Protein AF-A0A9E0DBD2-F1 (afdb_monomer_lite)

Foldseek 3Di:
DEEEPQCVLLVKDKQDLVNAPDDADPDQKAKEWDYKAKPFQLDQPADPPDRRHGDPVCCVLQADDPPDQQHDPCSSAQAKEKEWEAEQVRHTDWQFKKWKAQQDRVCNPPPPDPRIDIWTQHPRNRMTMDGADPQQEDESVVVAFTRMKMFGPHHYIIMGRDGQYPVTRMYMYIYIYIDGPCVVVVVVVVVVVVVVVVVVVVVVVVVCVVVVHDDDPPDPPPPPPDPDPDDDPDDDADDDPRRVVCVVCVVLPEHDDCPQLQNVVCVVVVLADWPDHWDDDPQKIWTDGNQFIWIDGVPCSVDIDTDGD

Sequence (309 aa):
MRKGDWIDKFNVKIVSFADRPDLLGNEETVYVVKDIFTTRDGSWEPGKSDPGAVQQWARDTYLRAFSAPDYFDDAGADHHLFSRVEAADGKHVVEAPIVYWSDGLGKLEDPRYDGYVNVKTKERSGWGNVVLSPGANYYPDQGKSGPWSMKVKGASEIVTGLGMPVSMHVSFFVVWQAVPRSQVVGATSALAQVTAAVTAAVGSAQAAISAGVGVVVSGASAILETPDVPADPPKVYPEGVSGIRQAAWDTVGINYNPEAAFSRYAREHGLAIPLTNEFDVNGYRCQGFVGGIVYAKIGDWGNVQHATW

Secondary structure (DSSP, 8-state):
-EE-TTTTTTT-EEE-GGG-SSPP---SEEEEEEEEEEEETTB-S--SSSTTPPPHHHHHHH---TTSTT--TTTT-SSEEEEEEE-TTSPBPSS-EEEEESS-GGGGG-TT---PEEEE--TTTSEEEEEPPGGGEE-GGGT--EEEEEEESSSB-EEEEBSEETT--EEEEEEEEEEEHHHHHHHHHHHHHHHHHHHHHHHHHHHHHHTT------------------PPPPPP--SSHHHHHHHHHHHTT----TTSHHHHHHHHTT--SB-S--EEETTEEEEEETTEEEEEETT-TTS-EEE--

Structure (mmCIF, N/CA/C/O backbone):
data_AF-A0A9E0DBD2-F1
#
_entry.id   AF-A0A9E0DBD2-F1
#
loop_
_atom_site.group_PDB
_atom_site.id
_atom_site.type_symbol
_atom_site.label_atom_id
_atom_site.label_alt_id
_atom_site.label_comp_id
_atom_site.label_asym_id
_atom_site.label_entity_id
_atom_site.label_seq_id
_atom_site.pdbx_PDB_ins_code
_atom_site.Cartn_x
_atom_site.Cartn_y
_atom_site.Cartn_z
_atom_site.occupancy
_atom_site.B_iso_or_equiv
_atom_site.auth_seq_id
_atom_site.auth_comp_id
_atom_site.auth_asym_id
_atom_site.auth_atom_id
_atom_site.pdbx_PDB_model_num
ATOM 1 N N . MET A 1 1 ? -12.203 3.954 -1.833 1.00 89.69 1 MET A N 1
ATOM 2 C CA . MET A 1 1 ? -10.834 3.462 -1.590 1.00 89.69 1 MET A CA 1
ATOM 3 C C . MET A 1 1 ? -10.316 2.782 -2.848 1.00 89.69 1 MET A C 1
ATOM 5 O O . MET A 1 1 ? -11.076 1.990 -3.401 1.00 89.69 1 MET A O 1
ATOM 9 N N . ARG A 1 2 ? -9.088 3.063 -3.311 1.00 95.75 2 ARG A N 1
ATOM 10 C CA . ARG A 1 2 ? -8.481 2.316 -4.431 1.00 95.75 2 ARG A CA 1
ATOM 11 C C . ARG A 1 2 ? -7.603 1.189 -3.893 1.00 95.75 2 ARG A C 1
ATOM 13 O O . ARG A 1 2 ? -6.892 1.352 -2.905 1.00 95.75 2 ARG A O 1
ATOM 20 N N . LYS A 1 3 ? -7.662 0.030 -4.542 1.00 96.06 3 LYS A N 1
ATOM 21 C CA . LYS A 1 3 ? -6.806 -1.117 -4.235 1.00 96.06 3 LYS A CA 1
ATOM 22 C C . LYS A 1 3 ? -5.993 -1.480 -5.461 1.00 96.06 3 LYS A C 1
ATOM 24 O O . LYS A 1 3 ? -6.520 -1.473 -6.569 1.00 96.06 3 LYS A O 1
ATOM 29 N N . GLY A 1 4 ? -4.726 -1.800 -5.245 1.00 94.81 4 GLY A N 1
ATOM 30 C CA . GLY A 1 4 ? -3.906 -2.451 -6.248 1.00 94.81 4 GLY A CA 1
ATOM 31 C C . GLY A 1 4 ? -4.408 -3.865 -6.539 1.00 94.81 4 GLY A C 1
ATOM 32 O O . GLY A 1 4 ? -5.001 -4.524 -5.683 1.00 94.81 4 GLY A O 1
ATOM 33 N N . ASP A 1 5 ? -4.117 -4.349 -7.739 1.00 93.94 5 ASP A N 1
ATOM 34 C CA . ASP A 1 5 ? -4.595 -5.624 -8.290 1.00 93.94 5 ASP A CA 1
ATOM 35 C C . ASP A 1 5 ? -4.136 -6.853 -7.483 1.00 93.94 5 ASP A C 1
ATOM 37 O O . ASP A 1 5 ? -4.711 -7.938 -7.590 1.00 93.94 5 ASP A O 1
ATOM 41 N N . TRP A 1 6 ? -3.083 -6.693 -6.677 1.00 93.88 6 TRP A N 1
ATOM 42 C CA . TRP A 1 6 ? -2.474 -7.763 -5.887 1.00 93.88 6 TRP A CA 1
ATOM 43 C C . TRP A 1 6 ? -2.941 -7.805 -4.432 1.00 93.88 6 TRP A C 1
ATOM 45 O O . TRP A 1 6 ? -2.679 -8.791 -3.753 1.00 93.88 6 TRP A O 1
ATOM 55 N N . ILE A 1 7 ? -3.662 -6.789 -3.951 1.00 96.19 7 ILE A N 1
ATOM 56 C CA . ILE A 1 7 ? -4.034 -6.675 -2.531 1.00 96.19 7 ILE A CA 1
ATOM 57 C C . ILE A 1 7 ? -4.914 -7.843 -2.086 1.00 96.19 7 ILE A C 1
ATOM 59 O O . ILE A 1 7 ? -4.601 -8.513 -1.101 1.00 96.19 7 ILE A O 1
ATOM 63 N N . ASP A 1 8 ? -5.962 -8.143 -2.852 1.00 95.12 8 ASP A N 1
ATOM 64 C CA . ASP A 1 8 ? -6.866 -9.246 -2.521 1.00 95.12 8 ASP A CA 1
ATOM 65 C C . ASP A 1 8 ? -6.174 -10.609 -2.727 1.00 95.12 8 ASP A C 1
ATOM 67 O O . ASP A 1 8 ? -6.336 -11.516 -1.914 1.00 95.12 8 ASP A O 1
ATOM 71 N N . LYS A 1 9 ? -5.316 -10.733 -3.752 1.00 94.31 9 LYS A N 1
ATOM 72 C CA . LYS A 1 9 ? -4.522 -11.950 -4.018 1.00 94.31 9 LYS A CA 1
ATOM 73 C C . LYS A 1 9 ? -3.499 -12.241 -2.921 1.00 94.31 9 LYS A C 1
ATOM 75 O O . LYS A 1 9 ? -3.148 -13.391 -2.701 1.00 94.31 9 LYS A O 1
ATOM 80 N N . PHE A 1 10 ? -3.031 -11.211 -2.227 1.00 96.25 10 PHE A N 1
ATOM 81 C CA . PHE A 1 10 ? -2.125 -11.316 -1.089 1.00 96.25 10 PHE A CA 1
ATOM 82 C C . PHE A 1 10 ? -2.852 -11.470 0.253 1.00 96.25 10 PHE A C 1
ATOM 84 O O . PHE A 1 10 ? -2.218 -11.455 1.304 1.00 96.25 10 PHE A O 1
ATOM 91 N N . ASN A 1 11 ? -4.172 -11.683 0.240 1.00 96.81 11 ASN A N 1
ATOM 92 C CA . ASN A 1 11 ? -4.990 -11.871 1.440 1.00 96.81 11 ASN A CA 1
ATOM 93 C C . ASN A 1 11 ? -4.849 -10.718 2.454 1.00 96.81 11 ASN A C 1
ATOM 95 O O . ASN A 1 11 ? -4.948 -10.942 3.668 1.00 96.81 11 ASN A O 1
ATOM 99 N N . VAL A 1 12 ? -4.618 -9.496 1.961 1.00 97.56 12 VAL A N 1
ATOM 100 C CA . VAL A 1 12 ? -4.591 -8.272 2.769 1.00 97.56 12 VAL A CA 1
ATOM 101 C C . VAL A 1 12 ? -6.021 -7.858 3.087 1.00 97.56 12 VAL A C 1
ATOM 103 O O . VAL A 1 12 ? -6.904 -7.892 2.230 1.00 97.56 12 VAL A O 1
ATOM 106 N N . LYS A 1 13 ? -6.260 -7.460 4.335 1.00 96.44 13 LYS A N 1
ATOM 107 C CA . LYS A 1 13 ? -7.590 -7.097 4.827 1.00 96.44 13 LYS A CA 1
ATOM 108 C C . LYS A 1 13 ? -7.562 -5.753 5.522 1.00 96.44 13 LYS A C 1
ATOM 110 O O . LYS A 1 13 ? -6.569 -5.374 6.139 1.00 96.44 13 LYS A O 1
ATOM 115 N N . ILE A 1 14 ? -8.698 -5.075 5.459 1.00 96.06 14 ILE A N 1
ATOM 116 C CA . ILE A 1 14 ? -8.966 -3.885 6.255 1.00 96.06 14 ILE A CA 1
ATOM 117 C C . ILE A 1 14 ? -9.923 -4.294 7.361 1.00 96.06 14 ILE A C 1
ATOM 119 O O . ILE A 1 14 ? -10.958 -4.901 7.093 1.00 96.06 14 ILE A O 1
ATOM 123 N N . VAL A 1 15 ? -9.557 -3.978 8.595 1.00 92.81 15 VAL A N 1
ATOM 124 C CA . VAL A 1 15 ? -10.431 -4.114 9.755 1.00 92.81 15 VAL A CA 1
ATOM 125 C C . VAL A 1 15 ? -11.121 -2.772 9.936 1.00 92.81 15 VAL A C 1
ATOM 127 O O . VAL A 1 15 ? -10.471 -1.765 10.247 1.00 92.81 15 VAL A O 1
ATOM 130 N N . SER A 1 16 ? -12.429 -2.771 9.691 1.00 89.62 16 SER A N 1
ATOM 131 C CA . SER A 1 16 ? -13.275 -1.595 9.863 1.00 89.62 16 SER A CA 1
ATOM 132 C C . SER A 1 16 ? -13.353 -1.209 11.337 1.00 89.62 16 SER A C 1
ATOM 134 O O . SER A 1 16 ? -13.095 -2.030 12.212 1.00 89.62 16 SER A O 1
ATOM 136 N N . PHE A 1 17 ? -13.788 0.014 11.634 1.00 84.94 17 PHE A N 1
ATOM 137 C CA . PHE A 1 17 ? -14.036 0.458 13.009 1.00 84.94 17 PHE A CA 1
ATOM 138 C C . PHE A 1 17 ? -14.953 -0.474 13.815 1.00 84.94 17 PHE A C 1
ATOM 140 O O . PHE A 1 17 ? -14.754 -0.606 15.018 1.00 84.94 17 PHE A O 1
ATOM 147 N N . ALA A 1 18 ? -15.945 -1.096 13.169 1.00 81.12 18 ALA A N 1
ATOM 148 C CA . ALA A 1 18 ? -16.914 -1.969 13.830 1.00 81.12 18 ALA A CA 1
ATOM 149 C C . ALA A 1 18 ? -16.336 -3.348 14.183 1.00 81.12 18 ALA A C 1
ATOM 151 O O . ALA A 1 18 ? -16.806 -3.981 15.123 1.00 81.12 18 ALA A O 1
ATOM 152 N N . ASP A 1 19 ? -15.307 -3.785 13.455 1.00 82.31 19 ASP A N 1
ATOM 153 C CA . ASP A 1 19 ? -14.698 -5.112 13.598 1.00 82.31 19 ASP A CA 1
ATOM 154 C C . ASP A 1 19 ? -13.421 -5.081 14.449 1.00 82.31 19 ASP A C 1
ATOM 156 O O . ASP A 1 19 ? -12.692 -6.073 14.544 1.00 82.31 19 ASP A O 1
ATOM 160 N N . ARG A 1 20 ? -13.103 -3.922 15.037 1.00 81.75 20 ARG A N 1
ATOM 161 C CA . ARG A 1 20 ? -11.925 -3.770 15.886 1.00 81.75 20 ARG A CA 1
ATOM 162 C C . ARG A 1 20 ? -12.141 -4.441 17.241 1.00 81.75 20 ARG A C 1
ATOM 164 O O . ARG A 1 20 ? -13.214 -4.295 17.819 1.00 81.75 20 ARG A O 1
ATOM 171 N N . PRO A 1 21 ? -11.109 -5.119 17.770 1.00 78.75 21 PRO A N 1
ATOM 172 C CA . PRO A 1 21 ? -11.184 -5.711 19.101 1.00 78.75 21 PRO A CA 1
ATOM 173 C C . PRO A 1 21 ? -11.098 -4.631 20.200 1.00 78.75 21 PRO A C 1
ATOM 175 O O . PRO A 1 21 ? -11.759 -4.705 21.228 1.00 78.75 21 PRO A O 1
ATOM 178 N N . ASP A 1 22 ? -10.351 -3.549 19.969 1.00 79.81 22 ASP A N 1
ATOM 179 C CA . ASP A 1 22 ? -10.191 -2.481 20.952 1.00 79.81 22 ASP A CA 1
ATOM 180 C C . ASP A 1 22 ? -11.301 -1.419 20.905 1.00 79.81 22 ASP A C 1
ATOM 182 O O . ASP A 1 22 ? -11.855 -1.094 19.851 1.00 79.81 22 ASP A O 1
ATOM 186 N N . LEU A 1 23 ? -11.572 -0.810 22.063 1.00 70.69 23 LEU A N 1
ATOM 187 C CA . LEU A 1 23 ? -12.491 0.319 22.171 1.00 70.69 23 LEU A CA 1
ATOM 188 C C . LEU A 1 23 ? -11.908 1.549 21.471 1.00 70.69 23 LEU A C 1
ATOM 190 O O . LEU A 1 23 ? -10.845 2.056 21.832 1.00 70.69 23 LEU A O 1
ATOM 194 N N . LEU A 1 24 ? -12.649 2.072 20.499 1.00 73.94 24 LEU A N 1
ATOM 195 C CA . LEU A 1 24 ? -12.322 3.342 19.866 1.00 73.94 24 LEU A CA 1
ATOM 196 C C . LEU A 1 24 ? -12.556 4.490 20.848 1.00 73.94 24 LEU A C 1
ATOM 198 O O . LEU A 1 24 ? -13.600 4.551 21.499 1.00 73.94 24 LEU A O 1
ATOM 202 N N . GLY A 1 25 ? -11.614 5.431 20.913 1.00 69.50 25 GLY A N 1
ATOM 203 C CA . GLY A 1 25 ? -11.798 6.667 21.665 1.00 69.50 25 GLY A CA 1
ATOM 204 C C . GLY A 1 25 ? -12.898 7.551 21.067 1.00 69.50 25 GLY A C 1
ATOM 205 O O . GLY A 1 25 ? -13.522 7.217 20.056 1.00 69.50 25 GLY A O 1
ATOM 206 N N . ASN A 1 26 ? -13.124 8.710 21.686 1.00 76.81 26 ASN A N 1
ATOM 207 C CA . ASN A 1 26 ? -14.111 9.708 21.252 1.00 76.81 26 ASN A CA 1
ATOM 208 C C . ASN A 1 26 ? -13.512 10.779 20.322 1.00 76.81 26 ASN A C 1
ATOM 210 O O . ASN A 1 26 ? -13.983 11.912 20.298 1.00 76.81 26 ASN A O 1
ATOM 214 N N . GLU A 1 27 ? -12.450 10.459 19.582 1.00 83.25 27 GLU A N 1
ATOM 215 C CA . GLU A 1 27 ? -11.785 11.418 18.702 1.00 83.25 27 GLU A CA 1
ATOM 216 C C . GLU A 1 27 ? -12.719 11.898 17.580 1.00 83.25 27 GLU A C 1
ATOM 218 O O . GLU A 1 27 ? -13.385 11.091 16.924 1.00 83.25 27 GLU A O 1
ATOM 223 N N . GLU A 1 28 ? -12.745 13.213 17.343 1.00 86.31 28 GLU A N 1
ATOM 224 C CA . GLU A 1 28 ? -13.548 13.839 16.281 1.00 86.31 28 GLU A CA 1
ATOM 225 C C . GLU A 1 28 ? -12.998 13.565 14.883 1.00 86.31 28 GLU A C 1
ATOM 227 O O . GLU A 1 28 ? -13.758 13.517 13.919 1.00 86.31 28 GLU A O 1
ATOM 232 N N . THR A 1 29 ? -11.683 13.390 14.766 1.00 89.81 29 THR A N 1
ATOM 233 C CA . THR A 1 29 ? -11.022 12.988 13.523 1.00 89.81 29 THR A CA 1
ATOM 234 C C . THR A 1 29 ? -10.702 11.507 13.592 1.00 89.81 29 THR A C 1
ATOM 236 O O . THR A 1 29 ? -10.099 11.042 14.559 1.00 89.81 29 THR A O 1
ATOM 239 N N . VAL A 1 30 ? -11.079 10.780 12.546 1.00 93.44 30 VAL A N 1
ATOM 240 C CA . VAL A 1 30 ? -10.741 9.370 12.362 1.00 93.44 30 VAL A CA 1
ATOM 241 C C . VAL A 1 30 ? -10.010 9.180 11.038 1.00 93.44 30 VAL A C 1
ATOM 243 O O . VAL A 1 30 ? -10.102 10.018 10.141 1.00 93.44 30 VAL A O 1
ATOM 246 N N . TYR A 1 31 ? -9.271 8.083 10.910 1.00 95.69 31 TYR A N 1
ATOM 247 C CA . TYR A 1 31 ? -8.465 7.809 9.722 1.00 95.69 31 TYR A CA 1
ATOM 248 C C . TYR A 1 31 ? -8.994 6.586 8.979 1.00 95.69 31 TYR A C 1
ATOM 250 O O . TYR A 1 31 ? -8.926 5.469 9.490 1.00 95.69 31 TYR A O 1
ATOM 258 N N . VAL A 1 32 ? -9.501 6.797 7.769 1.00 95.50 32 VAL A N 1
ATOM 259 C CA . VAL A 1 32 ? -9.990 5.730 6.882 1.00 95.50 32 VAL A CA 1
ATOM 260 C C . VAL A 1 32 ? -8.931 5.386 5.848 1.00 95.50 32 VAL A C 1
ATOM 262 O O . VAL A 1 32 ? -8.184 6.262 5.413 1.00 95.50 32 VAL A O 1
ATOM 265 N N . VAL A 1 33 ? -8.848 4.127 5.438 1.00 97.69 33 VAL A N 1
ATOM 266 C CA . VAL A 1 33 ? -7.946 3.717 4.365 1.00 97.69 33 VAL A CA 1
ATOM 267 C C . VAL A 1 33 ? -8.439 4.317 3.050 1.00 97.69 33 VAL A C 1
ATOM 269 O O . VAL A 1 33 ? -9.561 4.088 2.596 1.00 97.69 33 VAL A O 1
ATOM 272 N N . LYS A 1 34 ? -7.568 5.099 2.416 1.00 97.56 34 LYS A N 1
ATOM 273 C CA . LYS A 1 34 ? -7.809 5.719 1.116 1.00 97.56 34 LYS A CA 1
ATOM 274 C C . LYS A 1 34 ? -7.341 4.821 -0.008 1.00 97.56 34 LYS A C 1
ATOM 276 O O . LYS A 1 34 ? -8.145 4.514 -0.885 1.00 97.56 34 LYS A O 1
ATOM 281 N N . ASP A 1 35 ? -6.082 4.396 0.044 1.00 98.56 35 ASP A N 1
ATOM 282 C CA . ASP A 1 35 ? -5.437 3.627 -1.014 1.00 98.56 35 ASP A CA 1
ATOM 283 C C . ASP A 1 35 ? -4.498 2.560 -0.429 1.00 98.56 35 ASP A C 1
ATOM 285 O O . ASP A 1 35 ? -3.798 2.813 0.553 1.00 98.56 35 ASP A O 1
ATOM 289 N N . ILE A 1 36 ? -4.476 1.371 -1.043 1.00 98.50 36 ILE A N 1
ATOM 290 C CA . ILE A 1 36 ? -3.494 0.312 -0.759 1.00 98.50 36 ILE A CA 1
ATOM 291 C C . ILE A 1 36 ? -2.927 -0.206 -2.078 1.00 98.50 36 ILE A C 1
ATOM 293 O O . ILE A 1 36 ? -3.691 -0.554 -2.978 1.00 98.50 36 ILE A O 1
ATOM 297 N N . PHE A 1 37 ? -1.607 -0.299 -2.194 1.00 98.00 37 PHE A N 1
ATOM 298 C CA . PHE A 1 37 ? -0.931 -0.838 -3.376 1.00 98.00 37 PHE A CA 1
ATOM 299 C C . PHE A 1 37 ? 0.424 -1.451 -3.010 1.00 98.00 37 PHE A C 1
ATOM 301 O O . PHE A 1 37 ? 0.796 -1.508 -1.837 1.00 98.00 37 PHE A O 1
ATOM 308 N N . THR A 1 38 ? 1.147 -1.944 -4.011 1.00 97.50 38 THR A N 1
ATOM 309 C CA . THR A 1 38 ? 2.442 -2.606 -3.838 1.00 97.50 38 THR A CA 1
ATOM 310 C C . THR A 1 38 ? 3.469 -2.103 -4.843 1.00 97.50 38 THR A C 1
ATOM 312 O O . THR A 1 38 ? 3.102 -1.552 -5.878 1.00 97.50 38 THR A O 1
ATOM 315 N N . THR A 1 39 ? 4.747 -2.328 -4.554 1.00 95.88 39 THR A N 1
ATOM 316 C CA . THR A 1 39 ? 5.818 -2.358 -5.559 1.00 95.88 39 THR A CA 1
ATOM 317 C C . THR A 1 39 ? 6.513 -3.712 -5.499 1.00 95.88 39 THR A C 1
ATOM 319 O O . THR A 1 39 ? 6.522 -4.369 -4.453 1.00 95.88 39 THR A O 1
ATOM 322 N N . ARG A 1 40 ? 7.092 -4.131 -6.626 1.00 94.12 40 ARG A N 1
ATOM 323 C CA . ARG A 1 40 ? 7.846 -5.380 -6.746 1.00 94.12 40 ARG A CA 1
ATOM 324 C C . ARG A 1 40 ? 9.307 -5.066 -7.023 1.00 94.12 40 ARG A C 1
ATOM 326 O O . ARG A 1 40 ? 9.588 -4.271 -7.911 1.00 94.12 40 ARG A O 1
ATOM 333 N N . ASP A 1 41 ? 10.209 -5.667 -6.254 1.00 90.44 41 ASP A N 1
ATOM 334 C CA . ASP A 1 41 ? 11.660 -5.503 -6.355 1.00 90.44 41 ASP A CA 1
ATOM 335 C C . ASP A 1 41 ? 12.071 -4.011 -6.313 1.00 90.44 41 ASP A C 1
ATOM 337 O O . ASP A 1 41 ? 12.992 -3.574 -6.997 1.00 90.44 41 ASP A O 1
ATOM 341 N N . GLY A 1 42 ? 11.316 -3.196 -5.558 1.00 88.00 42 GLY A N 1
ATOM 342 C CA . GLY A 1 42 ? 11.526 -1.746 -5.451 1.00 88.00 42 GLY A CA 1
ATOM 343 C C . GLY A 1 42 ? 11.127 -0.952 -6.702 1.00 88.00 42 GLY A C 1
ATOM 344 O O . GLY A 1 42 ? 11.295 0.266 -6.749 1.00 88.00 42 GLY A O 1
ATOM 345 N N . SER A 1 43 ? 10.579 -1.616 -7.719 1.00 92.00 43 SER A N 1
ATOM 346 C CA . SER A 1 43 ? 10.223 -1.002 -8.990 1.00 92.00 43 SER A CA 1
ATOM 347 C C . SER A 1 43 ? 8.902 -0.243 -8.915 1.00 92.00 43 SER A C 1
ATOM 349 O O . SER A 1 43 ? 7.863 -0.777 -8.513 1.00 92.00 43 SER A O 1
ATOM 351 N N . TRP A 1 44 ? 8.946 1.003 -9.384 1.00 90.88 44 TRP A N 1
ATOM 352 C CA . TRP A 1 44 ? 7.766 1.821 -9.654 1.00 90.88 44 TRP A CA 1
ATOM 353 C C . TRP A 1 44 ? 7.332 1.791 -11.122 1.00 90.88 44 TRP A C 1
ATOM 355 O O . TRP A 1 44 ? 6.444 2.552 -11.517 1.00 90.88 44 TRP A O 1
ATOM 365 N N . GLU A 1 45 ? 7.941 0.926 -11.931 1.00 90.56 45 GLU A N 1
ATOM 366 C CA . GLU A 1 45 ? 7.493 0.707 -13.298 1.00 90.56 45 GLU A CA 1
ATOM 367 C C . GLU A 1 45 ? 6.245 -0.182 -13.291 1.00 90.56 45 GLU A C 1
ATOM 369 O O . GLU A 1 45 ? 6.280 -1.290 -12.745 1.00 90.56 45 GLU A O 1
ATOM 374 N N . PRO A 1 46 ? 5.114 0.282 -13.850 1.00 88.56 46 PRO A N 1
ATOM 375 C CA . PRO A 1 46 ? 3.889 -0.495 -13.822 1.00 88.56 46 PRO A CA 1
ATOM 376 C C . PRO A 1 46 ? 4.007 -1.723 -14.723 1.00 88.56 46 PRO A C 1
ATOM 378 O O . PRO A 1 46 ? 4.229 -1.607 -15.926 1.00 88.56 46 PRO A O 1
ATOM 381 N N . GLY A 1 47 ? 3.798 -2.906 -14.154 1.00 71.81 47 GLY A N 1
ATOM 382 C CA . GLY A 1 47 ? 3.795 -4.178 -14.875 1.00 71.81 47 GLY A CA 1
ATOM 383 C C . GLY A 1 47 ? 2.541 -4.966 -14.521 1.00 71.81 47 GLY A C 1
ATOM 384 O O . GLY A 1 47 ? 2.349 -5.339 -13.372 1.00 71.81 47 GLY A O 1
ATOM 385 N N . LYS A 1 48 ? 1.637 -5.214 -15.476 1.00 57.59 48 LYS A N 1
ATOM 386 C CA . LYS A 1 48 ? 0.334 -5.838 -15.153 1.00 57.59 48 LYS A CA 1
ATOM 387 C C . LYS A 1 48 ? 0.425 -7.333 -14.811 1.00 57.59 48 LYS A C 1
ATOM 389 O O . LYS A 1 48 ? -0.490 -7.859 -14.182 1.00 57.59 48 LYS A O 1
ATOM 394 N N . SER A 1 49 ? 1.485 -8.026 -15.232 1.00 74.12 49 SER A N 1
ATOM 395 C CA . SER A 1 49 ? 1.636 -9.479 -15.055 1.00 74.12 49 SER A CA 1
ATOM 396 C C . SER A 1 49 ? 2.379 -9.885 -13.789 1.00 74.12 49 SER A C 1
ATOM 398 O O . SER A 1 49 ? 2.199 -11.011 -13.327 1.00 74.12 49 SER A O 1
ATOM 400 N N . ASP A 1 50 ? 3.185 -8.991 -13.223 1.00 83.81 50 ASP A N 1
ATOM 401 C CA . ASP A 1 50 ? 4.169 -9.384 -12.222 1.00 83.81 50 ASP A CA 1
ATOM 402 C C . ASP A 1 50 ? 3.563 -9.291 -10.818 1.00 83.81 50 ASP A C 1
ATOM 404 O O . ASP A 1 50 ? 3.070 -8.226 -10.427 1.00 83.81 50 ASP A O 1
ATOM 408 N N . PRO A 1 51 ? 3.579 -10.384 -10.031 1.00 90.38 51 PRO A N 1
ATOM 409 C CA . PRO A 1 51 ? 3.066 -10.373 -8.670 1.00 90.38 51 PRO A CA 1
ATOM 410 C C . PRO A 1 51 ? 3.683 -9.264 -7.817 1.00 90.38 51 PRO A C 1
ATOM 412 O O . PRO A 1 51 ? 4.890 -9.255 -7.559 1.00 90.38 51 PRO A O 1
ATOM 415 N N . GLY A 1 52 ? 2.826 -8.351 -7.355 1.00 90.88 52 GLY A N 1
ATOM 416 C CA . GLY A 1 52 ? 3.196 -7.214 -6.514 1.00 90.88 52 GLY A CA 1
ATOM 417 C C . GLY A 1 52 ? 3.607 -5.951 -7.272 1.00 90.88 52 GLY A C 1
ATOM 418 O O . GLY A 1 52 ? 3.909 -4.949 -6.628 1.00 90.88 52 GLY A O 1
ATOM 419 N N . ALA A 1 53 ? 3.591 -5.947 -8.605 1.00 94.69 53 ALA A N 1
ATOM 420 C CA . ALA A 1 53 ? 3.910 -4.749 -9.370 1.00 94.69 53 ALA A CA 1
ATOM 421 C C . ALA A 1 53 ? 2.915 -3.605 -9.116 1.00 94.69 53 ALA A C 1
ATOM 423 O O . ALA A 1 53 ? 1.727 -3.815 -8.831 1.00 94.69 53 ALA A O 1
ATOM 424 N N . VAL A 1 54 ? 3.432 -2.381 -9.218 1.00 95.44 54 VAL A N 1
ATOM 425 C CA . VAL A 1 54 ? 2.671 -1.158 -8.967 1.00 95.44 54 VAL A CA 1
ATOM 426 C C . VAL A 1 54 ? 1.689 -0.874 -10.097 1.00 95.44 54 VAL A C 1
ATOM 428 O O . VAL A 1 54 ? 1.944 -1.153 -11.267 1.00 95.44 54 VAL A O 1
ATOM 431 N N . GLN A 1 55 ? 0.546 -0.285 -9.763 1.00 93.75 55 GLN A N 1
ATOM 432 C CA . GLN A 1 55 ? -0.419 0.182 -10.751 1.00 93.75 55 GLN A CA 1
ATOM 433 C C . GLN A 1 55 ? -0.076 1.598 -11.212 1.00 93.75 55 GLN A C 1
ATOM 435 O O . GLN A 1 55 ? 0.379 2.430 -10.426 1.00 93.75 55 GLN A O 1
ATOM 440 N N . GLN A 1 56 ? -0.403 1.907 -12.468 1.00 94.62 56 GLN A N 1
ATOM 441 C CA . GLN A 1 56 ? -0.176 3.231 -13.056 1.00 94.62 56 GLN A CA 1
ATOM 442 C C . GLN A 1 56 ? -0.758 4.360 -12.190 1.00 94.62 56 GLN A C 1
ATOM 444 O O . GLN A 1 56 ? -0.078 5.343 -11.915 1.00 94.62 56 GLN A O 1
ATOM 449 N N . TRP A 1 57 ? -1.982 4.187 -11.674 1.00 95.44 57 TRP A N 1
ATOM 450 C CA . TRP A 1 57 ? -2.618 5.196 -10.823 1.00 95.44 57 TRP A CA 1
ATOM 451 C C . TRP A 1 57 ? -1.823 5.470 -9.542 1.00 95.44 57 TRP A C 1
ATOM 453 O O . TRP A 1 57 ? -1.779 6.613 -9.090 1.00 95.44 57 TRP A O 1
ATOM 463 N N . ALA A 1 58 ? -1.205 4.447 -8.948 1.00 96.06 58 ALA A N 1
ATOM 464 C CA . ALA A 1 58 ? -0.441 4.586 -7.715 1.00 96.06 58 ALA A CA 1
ATOM 465 C C . ALA A 1 58 ? 0.881 5.298 -7.995 1.00 96.06 58 ALA A C 1
ATOM 467 O O . ALA A 1 58 ? 1.220 6.245 -7.289 1.00 96.06 58 ALA A O 1
ATOM 468 N N . ARG A 1 59 ? 1.565 4.919 -9.080 1.00 94.69 59 ARG A N 1
ATOM 469 C CA . ARG A 1 59 ? 2.757 5.617 -9.568 1.00 94.69 59 ARG A CA 1
ATOM 470 C C . ARG A 1 59 ? 2.477 7.098 -9.801 1.00 94.69 59 ARG A C 1
ATOM 472 O O . ARG A 1 59 ? 3.1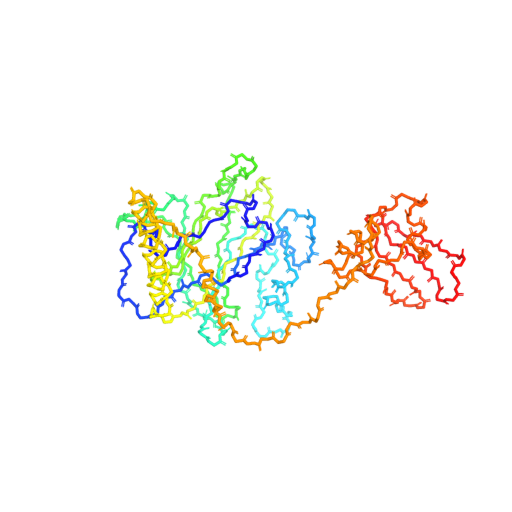63 7.937 -9.232 1.00 94.69 59 ARG A O 1
ATOM 479 N N . ASP A 1 60 ? 1.450 7.423 -10.577 1.00 94.94 60 ASP A N 1
ATOM 480 C CA . ASP A 1 60 ? 1.158 8.811 -10.947 1.00 94.94 60 ASP A CA 1
ATOM 481 C C . ASP A 1 60 ? 0.688 9.649 -9.751 1.00 94.94 60 ASP A C 1
ATOM 483 O O . ASP A 1 60 ? 0.946 10.851 -9.687 1.00 94.94 60 ASP A O 1
ATOM 487 N N . THR A 1 61 ? 0.023 9.017 -8.778 1.00 94.75 61 THR A N 1
ATOM 488 C CA . THR A 1 61 ? -0.420 9.704 -7.558 1.00 94.75 61 THR A CA 1
ATOM 489 C C . THR A 1 61 ? 0.746 9.950 -6.594 1.00 94.75 61 THR A C 1
ATOM 491 O O . THR A 1 61 ? 0.831 11.027 -6.001 1.00 94.75 61 THR A O 1
ATOM 494 N N . TYR A 1 62 ? 1.623 8.959 -6.401 1.00 94.62 62 TYR A N 1
ATOM 495 C CA . TYR A 1 62 ? 2.518 8.906 -5.241 1.00 94.62 62 TYR A CA 1
ATOM 496 C C . TYR A 1 62 ? 4.005 9.007 -5.556 1.00 94.62 62 TYR A C 1
ATOM 498 O O . TYR A 1 62 ? 4.768 9.417 -4.677 1.00 94.62 62 TYR A O 1
ATOM 506 N N . LEU A 1 63 ? 4.431 8.688 -6.779 1.00 92.88 63 LEU A N 1
ATOM 507 C CA . LEU A 1 63 ? 5.823 8.847 -7.171 1.00 92.88 63 LEU A CA 1
ATOM 508 C C . LEU A 1 63 ? 6.057 10.259 -7.699 1.00 92.88 63 LEU A C 1
ATOM 510 O O . LEU A 1 63 ? 5.650 10.631 -8.800 1.00 92.88 63 LEU A O 1
ATOM 514 N N . ARG A 1 64 ? 6.752 11.060 -6.898 1.00 88.56 64 ARG A N 1
ATOM 515 C CA . ARG A 1 64 ? 7.220 12.383 -7.307 1.00 88.56 64 ARG A CA 1
ATOM 516 C C . ARG A 1 64 ? 8.536 12.276 -8.071 1.00 88.56 64 ARG A C 1
ATOM 518 O O . ARG A 1 64 ? 9.351 11.394 -7.809 1.00 88.56 64 ARG A O 1
ATOM 525 N N . ALA A 1 65 ? 8.765 13.218 -8.984 1.00 85.31 65 ALA A N 1
ATOM 526 C CA . ALA A 1 65 ? 10.061 13.369 -9.635 1.00 85.31 65 ALA A CA 1
ATOM 527 C C . ALA A 1 65 ? 11.159 13.651 -8.595 1.00 85.31 65 ALA A C 1
ATOM 529 O O . ALA A 1 65 ? 10.912 14.334 -7.604 1.00 85.31 65 ALA A O 1
ATOM 530 N N . PHE A 1 66 ? 12.384 13.191 -8.853 1.00 78.12 66 PHE A N 1
ATOM 531 C CA . PHE A 1 66 ? 13.524 13.346 -7.936 1.00 78.12 66 PHE A CA 1
ATOM 532 C C . PHE A 1 66 ? 13.823 14.810 -7.552 1.00 78.12 66 PHE A C 1
ATOM 534 O O . PHE A 1 66 ? 14.314 15.090 -6.463 1.00 78.12 66 PHE A O 1
ATOM 541 N N . SER A 1 67 ? 13.497 15.761 -8.431 1.00 83.31 67 SER A N 1
ATOM 542 C CA . SER A 1 67 ? 13.665 17.198 -8.187 1.00 83.31 67 SER A CA 1
ATOM 543 C C . SER A 1 67 ? 12.569 17.822 -7.317 1.00 83.31 67 SER A C 1
ATOM 545 O O . SER A 1 67 ? 12.662 19.005 -6.991 1.00 83.31 67 SER A O 1
ATOM 547 N N . ALA A 1 68 ? 11.507 17.085 -6.979 1.00 84.38 68 ALA A N 1
ATOM 548 C CA . ALA A 1 68 ? 10.419 17.605 -6.164 1.00 84.38 68 ALA A CA 1
ATOM 549 C C . ALA A 1 68 ? 10.871 17.794 -4.701 1.00 84.38 68 ALA A C 1
ATOM 551 O O . ALA A 1 68 ? 11.621 16.969 -4.167 1.00 84.38 68 ALA A O 1
ATOM 552 N N . PRO A 1 69 ? 10.419 18.858 -4.014 1.00 84.75 69 PRO A N 1
ATOM 553 C CA . PRO A 1 69 ? 10.763 19.070 -2.608 1.00 84.75 69 PRO A CA 1
ATOM 554 C C . PRO A 1 69 ? 10.252 17.923 -1.722 1.00 84.75 69 PRO A C 1
ATOM 556 O O . PRO A 1 69 ? 10.961 17.497 -0.811 1.00 84.75 69 PRO A O 1
ATOM 559 N N . ASP A 1 70 ? 9.085 17.373 -2.065 1.00 86.19 70 ASP A N 1
ATOM 560 C CA . ASP A 1 70 ? 8.409 16.257 -1.403 1.00 86.19 70 ASP A CA 1
ATOM 561 C C . ASP A 1 70 ? 8.740 14.885 -2.022 1.00 86.19 70 ASP A C 1
ATOM 563 O O . ASP A 1 70 ? 7.955 13.943 -1.888 1.00 86.19 70 ASP A O 1
ATOM 567 N N . TYR A 1 71 ? 9.879 14.746 -2.722 1.00 86.31 71 TYR A N 1
ATOM 568 C CA . TYR A 1 71 ? 10.257 13.451 -3.294 1.00 86.31 71 TYR A CA 1
ATOM 569 C C . TYR A 1 71 ? 10.425 12.375 -2.219 1.00 86.31 71 TYR A C 1
ATOM 571 O O . TYR A 1 71 ? 10.881 12.625 -1.099 1.00 86.31 71 TYR A O 1
ATOM 579 N N . PHE A 1 72 ? 10.051 11.159 -2.597 1.00 88.69 72 PHE A N 1
ATOM 580 C CA . PHE A 1 72 ? 10.107 9.994 -1.742 1.00 88.69 72 PHE A CA 1
ATOM 581 C C . PHE A 1 72 ? 11.442 9.259 -1.914 1.00 88.69 72 PHE A C 1
ATOM 583 O O . PHE A 1 72 ? 11.680 8.600 -2.922 1.00 88.69 72 PHE A O 1
ATOM 590 N N . ASP A 1 73 ? 12.311 9.403 -0.916 1.00 83.75 73 ASP A N 1
ATOM 591 C CA . ASP A 1 73 ? 13.693 8.920 -0.906 1.00 83.75 73 ASP A CA 1
ATOM 592 C C . ASP A 1 73 ? 13.839 7.401 -0.818 1.00 83.75 73 ASP A C 1
ATOM 594 O O . ASP A 1 73 ? 14.745 6.844 -1.432 1.00 83.75 73 ASP A O 1
ATOM 598 N N . ASP A 1 74 ? 12.898 6.727 -0.158 1.00 87.81 74 ASP A N 1
ATOM 599 C CA . ASP A 1 74 ? 12.894 5.263 -0.043 1.00 87.81 74 ASP A CA 1
ATOM 600 C C . ASP A 1 74 ? 12.044 4.582 -1.129 1.00 87.81 74 ASP A C 1
ATOM 602 O O . ASP A 1 74 ? 11.703 3.406 -1.002 1.00 87.81 74 ASP A O 1
ATOM 606 N N . ALA A 1 75 ? 11.685 5.295 -2.205 1.00 81.44 75 ALA A N 1
ATOM 607 C CA . ALA A 1 75 ? 10.832 4.758 -3.265 1.00 81.44 75 ALA A CA 1
ATOM 608 C C . ALA A 1 75 ? 11.355 3.432 -3.842 1.00 81.44 75 ALA A C 1
ATOM 610 O O . ALA A 1 75 ? 10.560 2.548 -4.139 1.00 81.44 75 ALA A O 1
ATOM 611 N N . GLY A 1 76 ? 12.675 3.266 -3.943 1.00 83.81 76 GLY A N 1
ATOM 612 C CA . GLY A 1 76 ? 13.301 2.065 -4.498 1.00 83.81 76 GLY A CA 1
ATOM 613 C C . GLY A 1 76 ? 13.423 0.868 -3.549 1.00 83.81 76 GLY A C 1
ATOM 614 O O . GLY A 1 76 ? 14.061 -0.108 -3.924 1.00 83.81 76 GLY A O 1
ATOM 615 N N . ALA A 1 77 ? 12.899 0.926 -2.321 1.00 82.69 77 ALA A N 1
ATOM 616 C CA . ALA A 1 77 ? 13.083 -0.160 -1.359 1.00 82.69 77 ALA A CA 1
ATOM 617 C C . ALA A 1 77 ? 12.086 -1.319 -1.573 1.00 82.69 77 ALA A C 1
ATOM 619 O O . ALA A 1 77 ? 10.910 -1.106 -1.884 1.00 82.69 77 ALA A O 1
ATOM 620 N N . ASP A 1 78 ? 12.537 -2.558 -1.364 1.00 81.75 78 ASP A N 1
ATOM 621 C CA . ASP A 1 78 ? 11.892 -3.757 -1.917 1.00 81.75 78 ASP A CA 1
ATOM 622 C C . ASP A 1 78 ? 11.317 -4.756 -0.889 1.00 81.75 78 ASP A C 1
ATOM 624 O O . ASP A 1 78 ? 10.651 -5.712 -1.275 1.00 81.75 78 ASP A O 1
ATOM 628 N N . HIS A 1 79 ? 11.459 -4.504 0.419 1.00 87.62 79 HIS A N 1
ATOM 629 C CA . HIS A 1 79 ? 10.813 -5.299 1.488 1.00 87.62 79 HIS A CA 1
ATOM 630 C C . HIS A 1 79 ? 10.253 -4.430 2.608 1.00 87.62 79 HIS A C 1
ATOM 632 O O . HIS A 1 79 ? 10.604 -4.586 3.777 1.00 87.62 79 HIS A O 1
ATOM 638 N N . HIS A 1 80 ? 9.426 -3.454 2.266 1.00 95.75 80 HIS A N 1
ATOM 639 C CA . HIS A 1 80 ? 8.979 -2.460 3.231 1.00 95.75 80 HIS A CA 1
ATOM 640 C C . HIS A 1 80 ? 7.474 -2.419 3.393 1.00 95.75 80 HIS A C 1
ATOM 642 O O . HIS A 1 80 ? 6.687 -2.704 2.492 1.00 95.75 80 HIS A O 1
ATOM 648 N N . LEU A 1 81 ? 7.081 -1.990 4.579 1.00 98.19 81 LEU A N 1
ATOM 649 C CA . LEU A 1 81 ? 5.738 -1.535 4.854 1.00 98.19 81 LEU A CA 1
ATOM 650 C C . LEU A 1 81 ? 5.767 -0.016 4.908 1.00 98.19 81 LEU A C 1
ATOM 652 O O . LEU A 1 81 ? 6.340 0.543 5.838 1.00 98.19 81 LEU A O 1
ATOM 656 N N . PHE A 1 82 ? 5.170 0.630 3.917 1.00 98.50 82 PHE A N 1
ATOM 657 C CA . PHE A 1 82 ? 5.085 2.075 3.791 1.00 98.50 82 PHE A CA 1
ATOM 658 C C . PHE A 1 82 ? 3.712 2.587 4.215 1.00 98.50 82 PHE A C 1
ATOM 660 O O . PHE A 1 82 ? 2.670 2.056 3.829 1.00 98.50 82 PHE A O 1
ATOM 667 N N . SER A 1 83 ? 3.717 3.675 4.973 1.00 98.31 83 SER A N 1
ATOM 668 C CA . SER A 1 83 ? 2.528 4.342 5.494 1.00 98.31 83 SER A CA 1
ATOM 669 C C . SER A 1 83 ? 2.545 5.825 5.162 1.00 98.31 83 SER A C 1
ATOM 671 O O . SER A 1 83 ? 3.572 6.480 5.357 1.00 98.31 83 SER A O 1
ATOM 673 N N . ARG A 1 84 ? 1.400 6.379 4.775 1.00 97.88 84 ARG A N 1
ATOM 674 C CA . ARG A 1 84 ? 1.202 7.823 4.608 1.00 97.88 84 ARG A CA 1
ATOM 675 C C . ARG A 1 84 ? -0.156 8.235 5.152 1.00 97.88 84 ARG A C 1
ATOM 677 O O . ARG A 1 84 ? -1.120 7.476 5.074 1.00 97.88 84 ARG A O 1
ATOM 684 N N . VAL A 1 85 ? -0.237 9.449 5.681 1.00 98.06 85 VAL A N 1
ATOM 685 C CA . VAL A 1 85 ? -1.499 10.060 6.110 1.00 98.06 85 VAL A CA 1
ATOM 686 C C . VAL A 1 85 ? -1.732 11.306 5.284 1.00 98.06 85 VAL A C 1
ATOM 688 O O . VAL A 1 85 ? -0.816 12.100 5.093 1.00 98.06 85 VAL A O 1
ATOM 691 N N . GLU A 1 86 ? -2.954 11.482 4.806 1.00 96.81 86 GLU A N 1
ATOM 692 C CA . GLU A 1 86 ? -3.398 12.688 4.124 1.00 96.81 86 GLU A CA 1
ATOM 693 C C . GLU A 1 86 ? -4.462 13.397 4.963 1.00 96.81 86 GLU A C 1
ATOM 695 O O . GLU A 1 86 ? -5.371 12.771 5.513 1.00 96.81 86 GLU A O 1
ATOM 700 N N . ALA A 1 87 ? -4.332 14.715 5.096 1.00 93.06 87 ALA A N 1
ATOM 701 C CA . ALA A 1 87 ? -5.347 15.584 5.674 1.00 93.06 87 ALA A CA 1
ATOM 702 C C . ALA A 1 87 ? -6.541 15.695 4.720 1.00 93.06 87 ALA A C 1
ATOM 704 O O . ALA A 1 87 ? -6.416 15.363 3.543 1.00 93.06 87 ALA A O 1
ATOM 705 N N . ALA A 1 88 ? -7.700 16.163 5.196 1.00 85.88 88 ALA A N 1
ATOM 706 C CA . ALA A 1 88 ? -8.942 16.233 4.407 1.00 85.88 88 ALA A CA 1
ATOM 707 C C . ALA A 1 88 ? -8.807 16.971 3.054 1.00 85.88 88 ALA A C 1
ATOM 709 O O . ALA A 1 88 ? -9.572 16.701 2.133 1.00 85.88 88 ALA A O 1
ATOM 710 N N . ASP A 1 89 ? -7.822 17.866 2.920 1.00 85.81 89 ASP A N 1
ATOM 711 C CA . ASP A 1 89 ? -7.491 18.593 1.687 1.00 85.81 89 ASP A CA 1
ATOM 712 C C . ASP A 1 89 ? -6.568 17.816 0.720 1.00 85.81 89 ASP A C 1
ATOM 714 O O . ASP A 1 89 ? -6.169 18.341 -0.319 1.00 85.81 89 ASP A O 1
ATOM 718 N N . GLY A 1 90 ? -6.216 16.571 1.049 1.00 86.38 90 GLY A N 1
ATOM 719 C CA . GLY A 1 90 ? -5.336 15.698 0.274 1.00 86.38 90 GLY A CA 1
ATOM 720 C C . GLY A 1 90 ? -3.839 15.949 0.477 1.00 86.38 90 GLY A C 1
ATOM 721 O O . GLY A 1 90 ? -3.027 15.261 -0.143 1.00 86.38 90 GLY A O 1
ATOM 722 N N . LYS A 1 91 ? -3.434 16.900 1.330 1.00 90.62 91 LYS A N 1
ATOM 723 C CA . LYS A 1 91 ? -2.012 17.111 1.640 1.00 90.62 91 LYS A CA 1
ATOM 724 C C . LYS A 1 91 ? -1.503 16.034 2.579 1.00 90.62 91 LYS A C 1
ATOM 726 O O . LYS A 1 91 ? -2.209 15.624 3.497 1.00 90.62 91 LYS A O 1
ATOM 731 N N . HIS A 1 92 ? -0.259 15.603 2.386 1.00 91.75 92 HIS A N 1
ATOM 732 C CA . HIS A 1 92 ? 0.358 14.678 3.326 1.00 91.75 92 HIS A CA 1
ATOM 733 C C . HIS A 1 92 ? 0.565 15.345 4.687 1.00 91.75 92 HIS A C 1
ATOM 735 O O . HIS A 1 92 ? 0.925 16.518 4.781 1.00 91.75 92 HIS A O 1
ATOM 741 N N . VAL A 1 93 ? 0.340 14.571 5.739 1.00 93.56 93 VAL A N 1
ATOM 742 C CA . VAL A 1 93 ? 0.614 14.954 7.118 1.00 93.56 93 VAL A CA 1
ATOM 743 C C . VAL A 1 93 ? 2.021 14.479 7.452 1.00 93.56 93 VAL A C 1
ATOM 745 O O . VAL A 1 93 ? 2.336 13.302 7.291 1.00 93.56 93 VAL A O 1
ATOM 748 N N . VAL A 1 94 ? 2.869 15.398 7.904 1.00 94.44 94 VAL A N 1
ATOM 749 C CA . VAL A 1 94 ? 4.205 15.090 8.427 1.00 94.44 94 VAL A CA 1
ATOM 750 C C . VAL A 1 94 ? 4.119 14.713 9.903 1.00 94.44 94 VAL A C 1
ATOM 752 O O . VAL A 1 94 ? 3.183 15.114 10.592 1.00 94.44 94 VAL A O 1
ATOM 755 N N . GLU A 1 95 ? 5.085 13.939 10.397 1.00 94.81 95 GLU A N 1
ATOM 756 C CA . GLU A 1 95 ? 5.149 13.486 11.794 1.00 94.81 95 GLU A CA 1
ATOM 757 C C . GLU A 1 95 ? 3.911 12.696 12.284 1.00 94.81 95 GLU A C 1
ATOM 759 O O . GLU A 1 95 ? 3.723 12.508 13.490 1.00 94.81 95 GLU A O 1
ATOM 764 N N . ALA A 1 96 ? 3.072 12.193 11.371 1.00 95.62 96 ALA A N 1
ATOM 765 C CA . ALA A 1 96 ? 1.896 11.407 11.707 1.00 95.62 96 ALA A CA 1
ATOM 766 C C . ALA A 1 96 ? 2.323 10.097 12.397 1.00 95.62 96 ALA A C 1
ATOM 768 O O . ALA A 1 96 ? 3.151 9.366 11.846 1.00 95.62 96 ALA A O 1
ATOM 769 N N . PRO A 1 97 ? 1.787 9.780 13.591 1.00 96.06 97 PRO A N 1
ATOM 770 C CA . PRO A 1 97 ? 2.192 8.604 14.350 1.00 96.06 97 PRO A CA 1
ATOM 771 C C . PRO A 1 97 ? 1.558 7.334 13.776 1.00 96.06 97 PRO A C 1
ATOM 773 O O . PRO A 1 97 ? 0.340 7.159 13.826 1.00 96.06 97 PRO A O 1
ATOM 776 N N . ILE A 1 98 ? 2.386 6.421 13.285 1.00 97.69 98 ILE A N 1
ATOM 777 C CA . ILE A 1 98 ? 1.997 5.125 12.732 1.00 97.69 98 ILE A CA 1
ATOM 778 C C . ILE A 1 98 ? 2.480 4.011 13.657 1.00 97.69 98 ILE A C 1
ATOM 780 O O . ILE A 1 98 ? 3.591 4.049 14.188 1.00 97.69 98 ILE A O 1
ATOM 784 N N . VAL A 1 99 ? 1.629 3.011 13.847 1.00 96.75 99 VAL A N 1
ATOM 785 C CA . VAL A 1 99 ? 1.883 1.845 14.690 1.00 96.75 99 VAL A CA 1
ATOM 786 C C . VAL A 1 99 ? 1.890 0.600 13.814 1.00 96.75 99 VAL A C 1
ATOM 788 O O . VAL A 1 99 ? 0.934 0.376 13.072 1.00 96.75 99 VAL A O 1
ATOM 791 N N . TYR A 1 100 ? 2.938 -0.212 13.938 1.00 96.88 100 TYR A N 1
ATOM 792 C CA . TYR A 1 100 ? 3.123 -1.492 13.252 1.00 96.88 100 TYR A CA 1
ATOM 793 C C . TYR A 1 100 ? 3.312 -2.612 14.280 1.00 96.88 100 TYR A C 1
ATOM 795 O O . TYR A 1 100 ? 3.916 -2.385 15.328 1.00 96.88 100 TYR A O 1
ATOM 803 N N . TRP A 1 101 ? 2.816 -3.815 13.994 1.00 95.19 101 TRP A N 1
ATOM 804 C CA . TRP A 1 101 ? 3.015 -5.002 14.837 1.00 95.19 101 TRP A CA 1
ATOM 805 C C . TRP A 1 101 ? 2.788 -6.288 14.038 1.00 95.19 101 TRP A C 1
ATOM 807 O O . TRP A 1 101 ? 2.199 -6.241 12.958 1.00 95.19 101 TRP A O 1
ATOM 817 N N . SER A 1 102 ? 3.242 -7.434 14.558 1.00 90.75 102 SER A N 1
ATOM 818 C CA . SER A 1 102 ? 3.182 -8.722 13.839 1.00 90.75 102 SER A CA 1
ATOM 819 C C . SER A 1 102 ? 2.557 -9.893 14.613 1.00 90.75 102 SER A C 1
ATOM 821 O O . SER A 1 102 ? 2.447 -10.996 14.087 1.00 90.75 102 SER A O 1
ATOM 823 N N . ASP A 1 103 ? 2.073 -9.653 15.836 1.00 86.25 103 ASP A N 1
ATOM 824 C CA . ASP A 1 103 ? 1.556 -10.700 16.737 1.00 86.25 103 ASP A CA 1
ATOM 825 C C . ASP A 1 103 ? 0.017 -10.840 16.723 1.00 86.25 103 ASP A C 1
ATOM 827 O O . ASP A 1 103 ? -0.584 -11.410 17.638 1.00 86.25 103 ASP A O 1
ATOM 831 N N . GLY A 1 104 ? -0.635 -10.315 15.680 1.00 85.75 104 GLY A N 1
ATOM 832 C CA . GLY A 1 104 ? -2.080 -10.419 15.460 1.00 85.75 104 GLY A CA 1
ATOM 833 C C . GLY A 1 104 ? -2.931 -9.327 16.125 1.00 85.75 104 GLY A C 1
ATOM 834 O O . GLY A 1 104 ? -2.469 -8.528 16.939 1.00 85.75 104 GLY A O 1
ATOM 835 N N . LEU A 1 105 ? -4.214 -9.269 15.748 1.00 88.31 105 LEU A N 1
ATOM 836 C CA . LEU A 1 105 ? -5.133 -8.194 16.161 1.00 88.31 105 LEU A CA 1
ATOM 837 C C . LEU A 1 105 ? -5.467 -8.205 17.657 1.00 88.31 105 LEU A C 1
ATOM 839 O O . LEU A 1 105 ? -5.675 -7.141 18.231 1.00 88.31 105 LEU A O 1
ATOM 843 N N . GLY A 1 106 ? -5.456 -9.376 18.303 1.00 87.06 106 GLY A N 1
ATOM 844 C CA . GLY A 1 106 ? -5.752 -9.500 19.736 1.00 87.06 106 GLY A CA 1
ATOM 845 C C . GLY A 1 106 ? -4.784 -8.730 20.644 1.00 87.06 106 GLY A C 1
ATOM 846 O O . GLY A 1 106 ? -5.080 -8.513 21.811 1.00 87.06 106 GLY A O 1
ATOM 847 N N . LYS A 1 107 ? -3.638 -8.272 20.122 1.00 87.69 107 LYS A N 1
ATOM 848 C CA . LYS A 1 107 ? -2.693 -7.432 20.871 1.00 87.69 107 LYS A CA 1
ATOM 849 C C . LYS A 1 107 ? -3.163 -5.998 21.090 1.00 87.69 107 LYS A C 1
ATOM 851 O O . LYS A 1 107 ? -2.648 -5.333 21.981 1.00 87.69 107 LYS A O 1
ATOM 856 N N . LEU A 1 108 ? -4.155 -5.534 20.331 1.00 85.62 108 LEU A N 1
ATOM 857 C CA . LEU A 1 108 ? -4.724 -4.195 20.504 1.00 85.62 108 LEU A CA 1
ATOM 858 C C . LEU A 1 108 ? -5.465 -4.027 21.836 1.00 85.62 108 LEU A C 1
ATOM 860 O O . LEU A 1 108 ? -5.533 -2.916 22.349 1.00 85.62 108 LEU A O 1
ATOM 864 N N . GLU A 1 109 ? -5.978 -5.117 22.407 1.00 81.31 109 GLU A N 1
ATOM 865 C CA . GLU A 1 109 ? -6.647 -5.124 23.712 1.00 81.31 109 GLU A CA 1
ATOM 866 C C . GLU A 1 109 ? -5.681 -5.346 24.885 1.00 81.31 109 GLU A C 1
ATOM 868 O O . GLU A 1 109 ? -6.080 -5.182 26.035 1.00 81.31 109 GLU A O 1
ATOM 873 N N . ASP A 1 110 ? -4.427 -5.740 24.627 1.00 86.06 110 ASP A N 1
ATOM 874 C CA . ASP A 1 110 ? -3.458 -6.060 25.676 1.00 86.06 110 ASP A CA 1
ATOM 875 C C . ASP A 1 110 ? -2.673 -4.802 26.083 1.00 86.06 110 ASP A C 1
ATOM 877 O O . ASP A 1 110 ? -1.746 -4.396 25.375 1.00 86.06 110 ASP A O 1
ATOM 881 N N . PRO A 1 111 ? -2.971 -4.185 27.243 1.00 84.25 111 PRO A N 1
ATOM 882 C CA . PRO A 1 111 ? -2.289 -2.969 27.678 1.00 84.25 111 PRO A CA 1
ATOM 883 C C . PRO A 1 111 ? -0.817 -3.203 28.045 1.00 84.25 111 PRO A C 1
ATOM 885 O O . PRO A 1 111 ? -0.091 -2.238 28.278 1.00 84.25 111 PRO A O 1
ATOM 888 N N . ARG A 1 112 ? -0.376 -4.464 28.148 1.00 91.38 112 ARG A N 1
ATOM 889 C CA . ARG A 1 112 ? 1.008 -4.833 28.476 1.00 91.38 112 ARG A CA 1
ATOM 890 C C . ARG A 1 112 ? 1.824 -5.213 27.245 1.00 91.38 112 ARG A C 1
ATOM 892 O O . ARG A 1 112 ? 3.010 -5.488 27.392 1.00 91.38 112 ARG A O 1
ATOM 899 N N . TYR A 1 113 ? 1.210 -5.271 26.066 1.00 90.44 113 TYR A N 1
ATOM 900 C CA . TYR A 1 113 ? 1.927 -5.608 24.847 1.00 90.44 113 TYR A CA 1
ATOM 901 C C . TYR A 1 113 ? 2.836 -4.448 24.422 1.00 90.44 113 TYR A C 1
ATOM 903 O O . TYR A 1 113 ? 2.384 -3.323 24.206 1.00 90.44 113 TYR A O 1
ATOM 911 N N . ASP A 1 114 ? 4.127 -4.738 24.296 1.00 90.69 114 ASP A N 1
ATOM 912 C CA . ASP A 1 114 ? 5.197 -3.786 23.985 1.00 90.69 114 ASP A CA 1
ATOM 913 C C . ASP A 1 114 ? 5.849 -4.033 22.612 1.00 90.69 114 ASP A C 1
ATOM 915 O O . ASP A 1 114 ? 6.720 -3.272 22.199 1.00 90.69 114 ASP A O 1
ATOM 919 N N . GLY A 1 115 ? 5.375 -5.029 21.853 1.00 85.50 115 GLY A N 1
ATOM 920 C CA . GLY A 1 115 ? 5.876 -5.380 20.515 1.00 85.50 115 GLY A CA 1
ATOM 921 C C . GLY A 1 115 ? 5.500 -4.400 19.393 1.00 85.50 115 GLY A C 1
ATOM 922 O O . GLY A 1 115 ? 5.678 -4.706 18.214 1.00 85.50 115 GLY A O 1
ATOM 923 N N . TYR A 1 116 ? 4.970 -3.223 19.733 1.00 90.69 116 TYR A N 1
ATOM 924 C CA . TYR A 1 116 ? 4.642 -2.182 18.765 1.00 90.69 116 TYR A CA 1
ATOM 925 C C . TYR A 1 116 ? 5.891 -1.463 18.259 1.00 90.69 116 TYR A C 1
ATOM 927 O O . TYR A 1 116 ? 6.665 -0.897 19.032 1.00 90.69 116 TYR A O 1
ATOM 935 N N . VAL A 1 117 ? 6.008 -1.345 16.940 1.00 92.94 117 VAL A N 1
ATOM 936 C CA . VAL A 1 117 ? 6.958 -0.433 16.304 1.00 92.94 117 VAL A CA 1
ATOM 937 C C . VAL A 1 117 ? 6.236 0.876 16.009 1.00 92.94 117 VAL A C 1
ATOM 939 O O . VAL A 1 117 ? 5.272 0.916 15.244 1.00 92.94 117 VAL A O 1
ATOM 942 N N . ASN A 1 118 ? 6.688 1.952 16.648 1.00 92.69 118 ASN A N 1
ATOM 943 C CA . ASN A 1 118 ? 6.122 3.287 16.484 1.00 92.69 118 ASN A CA 1
ATOM 944 C C . ASN A 1 118 ? 7.015 4.090 15.540 1.00 92.69 118 ASN A C 1
ATOM 946 O O . ASN A 1 118 ? 8.174 4.352 15.855 1.00 92.69 118 ASN A O 1
ATOM 950 N N . VAL A 1 119 ? 6.465 4.497 14.402 1.00 93.69 119 VAL A N 1
ATOM 951 C CA . VAL A 1 119 ? 7.161 5.294 13.388 1.00 93.69 119 VAL A CA 1
ATOM 952 C C . VAL A 1 119 ? 6.368 6.564 13.145 1.00 93.69 119 VAL A C 1
ATOM 954 O O . VAL A 1 119 ? 5.148 6.588 13.290 1.00 93.69 119 VAL A O 1
ATOM 957 N N . LYS A 1 120 ? 7.055 7.634 12.767 1.00 95.56 120 LYS A N 1
ATOM 958 C CA . LYS A 1 120 ? 6.416 8.850 12.282 1.00 95.56 120 LYS A CA 1
ATOM 959 C C . LYS A 1 120 ? 6.663 9.010 10.791 1.00 95.56 120 LYS A C 1
ATOM 961 O O . LYS A 1 120 ? 7.724 8.632 10.299 1.00 95.56 120 LYS A O 1
ATOM 966 N N . THR A 1 121 ? 5.698 9.567 10.069 1.00 95.62 121 THR A N 1
ATOM 967 C CA . THR A 1 121 ? 5.906 9.935 8.663 1.00 95.62 121 THR A CA 1
ATOM 968 C C . THR A 1 121 ? 6.971 11.026 8.550 1.00 95.62 121 THR A C 1
ATOM 970 O O . THR A 1 121 ? 6.905 12.028 9.263 1.00 95.62 121 THR A O 1
ATOM 973 N N . LYS A 1 122 ? 7.930 10.856 7.638 1.00 92.62 122 LYS A N 1
ATOM 974 C CA . LYS A 1 122 ? 9.055 11.774 7.432 1.00 92.62 122 LYS A CA 1
ATOM 975 C C . LYS A 1 122 ? 8.581 13.177 7.046 1.00 92.62 122 LYS A C 1
ATOM 977 O O . LYS A 1 122 ? 7.650 13.326 6.255 1.00 92.62 122 LYS A O 1
ATOM 982 N N . GLU A 1 123 ? 9.299 14.191 7.525 1.00 91.31 123 GLU A N 1
ATOM 983 C CA . GLU A 1 123 ? 9.036 15.607 7.225 1.00 91.31 123 GLU A CA 1
ATOM 984 C C . GLU A 1 123 ? 9.078 15.918 5.724 1.00 91.31 123 GLU A C 1
ATOM 986 O O . GLU A 1 123 ? 8.274 16.697 5.227 1.00 91.31 123 GLU A O 1
ATOM 991 N N . ARG A 1 124 ? 9.992 15.282 4.986 1.00 88.81 124 ARG A N 1
ATOM 992 C CA . ARG A 1 124 ? 10.179 15.569 3.562 1.00 88.81 124 ARG A CA 1
ATOM 993 C C . ARG A 1 124 ? 9.095 14.953 2.679 1.00 88.81 124 ARG A C 1
ATOM 995 O O . ARG A 1 124 ? 8.473 15.653 1.894 1.00 88.81 124 ARG A O 1
ATOM 1002 N N . SER A 1 125 ? 8.913 13.638 2.760 1.00 91.25 125 SER A N 1
ATOM 1003 C CA . SER A 1 125 ? 8.102 12.878 1.798 1.00 91.25 125 SER A CA 1
ATOM 1004 C C . SER A 1 125 ? 6.681 12.576 2.288 1.00 91.25 125 SER A C 1
ATOM 1006 O O . SER A 1 125 ? 5.832 12.138 1.505 1.00 91.25 125 SER A O 1
ATOM 1008 N N . GLY A 1 126 ? 6.419 12.749 3.589 1.00 94.25 126 GLY A N 1
ATOM 1009 C CA . GLY A 1 126 ? 5.170 12.331 4.226 1.00 94.25 126 GLY A CA 1
ATOM 1010 C C . GLY A 1 126 ? 4.998 10.811 4.333 1.00 94.25 126 GLY A C 1
ATOM 1011 O O . GLY A 1 126 ? 3.914 10.350 4.687 1.00 94.25 126 GLY A O 1
ATOM 1012 N N . TRP A 1 127 ? 6.040 10.024 4.039 1.00 97.25 127 TRP A N 1
ATOM 1013 C CA . TRP A 1 127 ? 6.040 8.566 4.177 1.00 97.25 127 TRP A CA 1
ATOM 1014 C C . TRP A 1 127 ? 6.750 8.133 5.458 1.00 97.25 127 TRP A C 1
ATOM 1016 O O . TRP A 1 127 ? 7.770 8.700 5.833 1.00 97.25 127 TRP A O 1
ATOM 1026 N N . GLY A 1 128 ? 6.214 7.124 6.132 1.00 95.38 128 GLY A N 1
ATOM 1027 C CA . GLY A 1 128 ? 6.888 6.363 7.185 1.00 95.38 128 GLY A CA 1
ATOM 1028 C C . GLY A 1 128 ? 7.034 4.910 6.751 1.00 95.38 128 GLY A C 1
ATOM 1029 O O . GLY A 1 128 ? 6.270 4.455 5.898 1.00 95.38 128 GLY A O 1
ATOM 1030 N N . ASN A 1 129 ? 8.002 4.191 7.313 1.00 96.75 129 ASN A N 1
ATOM 1031 C CA . ASN A 1 129 ? 8.253 2.809 6.932 1.00 96.75 129 ASN A CA 1
ATOM 1032 C C . ASN A 1 129 ? 8.884 1.953 8.022 1.00 96.75 129 ASN A C 1
ATOM 1034 O O . ASN A 1 129 ? 9.582 2.449 8.904 1.00 96.75 129 ASN A O 1
ATOM 1038 N N . VAL A 1 130 ? 8.678 0.643 7.891 1.00 94.12 130 VAL A N 1
ATOM 1039 C CA . VAL A 1 130 ? 9.483 -0.387 8.556 1.00 94.12 130 VAL A CA 1
ATOM 1040 C C . VAL A 1 130 ? 9.994 -1.389 7.527 1.00 94.12 130 VAL A C 1
ATOM 1042 O O . VAL A 1 130 ? 9.316 -1.684 6.539 1.00 94.12 130 VAL A O 1
ATOM 1045 N N . VAL A 1 131 ? 11.196 -1.908 7.772 1.00 90.56 131 VAL A N 1
ATOM 1046 C CA . VAL A 1 131 ? 11.795 -2.985 6.977 1.00 90.56 131 VAL A CA 1
ATOM 1047 C C . VAL A 1 131 ? 11.218 -4.319 7.438 1.00 90.56 131 VAL A C 1
ATOM 1049 O O . VAL A 1 131 ? 11.130 -4.585 8.638 1.00 90.56 131 VAL A O 1
ATOM 1052 N N . LEU A 1 132 ? 10.853 -5.178 6.495 1.00 85.50 132 LEU A N 1
ATOM 1053 C CA . LEU A 1 132 ? 10.430 -6.541 6.771 1.00 85.50 132 LEU A CA 1
ATOM 1054 C C . LEU A 1 132 ? 11.648 -7.453 6.926 1.00 85.50 132 LEU A C 1
ATOM 1056 O O . LEU A 1 132 ? 12.563 -7.458 6.108 1.00 85.50 132 LEU A O 1
ATOM 1060 N N . SER A 1 133 ? 11.644 -8.262 7.982 1.00 79.06 133 SER A N 1
ATOM 1061 C CA . SER A 1 133 ? 12.630 -9.325 8.177 1.00 79.06 133 SER A CA 1
ATOM 1062 C C . SER A 1 133 ? 12.161 -10.633 7.522 1.00 79.06 133 SER A C 1
ATOM 1064 O O . SER A 1 133 ? 10.968 -10.786 7.244 1.00 79.06 133 SER A O 1
ATOM 1066 N N . PRO A 1 134 ? 13.040 -11.642 7.347 1.00 76.00 134 PRO A N 1
ATOM 1067 C CA . PRO A 1 134 ? 12.657 -12.961 6.829 1.00 76.00 134 PRO A CA 1
ATOM 1068 C C . PRO A 1 134 ? 11.498 -13.649 7.575 1.00 76.00 134 PRO A C 1
ATOM 1070 O O . PRO A 1 134 ? 10.832 -14.512 7.006 1.00 76.00 134 PRO A O 1
ATOM 1073 N N . GLY A 1 135 ? 11.206 -13.260 8.821 1.00 75.38 135 GLY A N 1
ATOM 1074 C CA . GLY A 1 135 ? 10.042 -13.750 9.570 1.00 75.38 135 GLY A CA 1
ATOM 1075 C C . GLY A 1 135 ? 8.688 -13.271 9.026 1.00 75.38 135 GLY A C 1
ATOM 1076 O O . GLY A 1 135 ? 7.656 -13.800 9.419 1.00 75.38 135 GLY A O 1
ATOM 1077 N N . ALA A 1 136 ? 8.669 -12.304 8.104 1.00 86.12 136 ALA A N 1
ATOM 1078 C CA . ALA A 1 136 ? 7.450 -11.777 7.494 1.00 86.12 136 ALA A CA 1
ATOM 1079 C C . ALA A 1 136 ? 6.922 -12.619 6.315 1.00 86.12 136 ALA A C 1
ATOM 108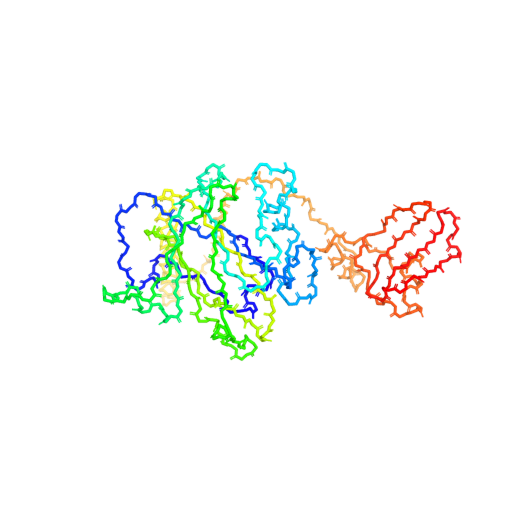1 O O . ALA A 1 136 ? 5.918 -12.245 5.707 1.00 86.12 136 ALA A O 1
ATOM 1082 N N . ASN A 1 137 ? 7.597 -13.717 5.960 1.00 84.81 137 ASN A N 1
ATOM 1083 C CA . ASN A 1 137 ? 7.232 -14.561 4.823 1.00 84.81 137 ASN A CA 1
ATOM 1084 C C . ASN A 1 137 ? 5.894 -15.290 5.025 1.00 84.81 137 ASN A C 1
ATOM 1086 O O . ASN A 1 137 ? 5.631 -15.845 6.091 1.00 84.81 137 ASN A O 1
ATOM 1090 N N . TYR A 1 138 ? 5.078 -15.366 3.972 1.00 89.94 138 TYR A N 1
ATOM 1091 C CA . TYR A 1 138 ? 3.830 -16.138 3.972 1.00 89.94 138 TYR A CA 1
ATOM 1092 C C . TYR A 1 138 ? 3.453 -16.630 2.568 1.00 89.94 138 TYR A C 1
ATOM 1094 O O . TYR A 1 138 ? 4.009 -16.185 1.570 1.00 89.94 138 TYR A O 1
ATOM 1102 N N . TYR A 1 139 ? 2.503 -17.566 2.487 1.00 91.12 139 TYR A N 1
ATOM 1103 C CA . TYR A 1 139 ? 2.084 -18.206 1.233 1.00 91.12 139 TYR A CA 1
ATOM 1104 C C . TYR A 1 139 ? 0.619 -17.866 0.907 1.00 91.12 139 TYR A C 1
ATOM 1106 O O . TYR A 1 139 ? -0.276 -18.577 1.378 1.00 91.12 139 TYR A O 1
ATOM 1114 N N . PRO A 1 140 ? 0.350 -16.799 0.129 1.00 91.75 140 PRO A N 1
ATOM 1115 C CA . PRO A 1 140 ? -1.012 -16.363 -0.185 1.00 91.75 140 PRO A CA 1
ATOM 1116 C C . PRO A 1 140 ? -1.856 -17.421 -0.905 1.00 91.75 140 PRO A C 1
ATOM 1118 O O . PRO A 1 140 ? -3.029 -17.580 -0.575 1.00 91.75 140 PRO A O 1
ATOM 1121 N N . ASP A 1 141 ? -1.254 -18.219 -1.790 1.00 90.19 141 ASP A N 1
ATOM 1122 C CA . ASP A 1 141 ? -1.953 -19.279 -2.537 1.00 90.19 141 ASP A CA 1
ATOM 1123 C C . ASP A 1 141 ? -2.464 -20.423 -1.640 1.00 90.19 141 ASP A C 1
ATOM 1125 O O . ASP A 1 141 ? -3.297 -21.226 -2.050 1.00 90.19 141 ASP A O 1
ATOM 1129 N N . GLN A 1 142 ? -1.995 -20.492 -0.388 1.00 90.50 142 GLN A N 1
ATOM 1130 C CA . GLN A 1 142 ? -2.503 -21.408 0.641 1.00 90.50 142 GLN A CA 1
ATOM 1131 C C . GLN A 1 142 ? -3.592 -20.760 1.515 1.00 90.50 142 GLN A C 1
ATOM 1133 O O . GLN A 1 142 ? -3.900 -21.267 2.593 1.00 90.50 142 GLN A O 1
ATOM 1138 N N . GLY A 1 143 ? -4.116 -19.598 1.113 1.00 91.00 143 GLY A N 1
ATOM 1139 C CA . GLY A 1 143 ? -5.055 -18.799 1.903 1.00 91.00 143 GLY A CA 1
ATOM 1140 C C . GLY A 1 143 ? -4.432 -18.155 3.147 1.00 91.00 143 GLY A C 1
ATOM 1141 O O . GLY A 1 143 ? -5.163 -17.692 4.022 1.00 91.00 143 GLY A O 1
ATOM 1142 N N . LYS A 1 144 ? -3.095 -18.142 3.267 1.00 91.88 144 LYS A N 1
ATOM 1143 C CA . LYS A 1 144 ? -2.402 -17.507 4.397 1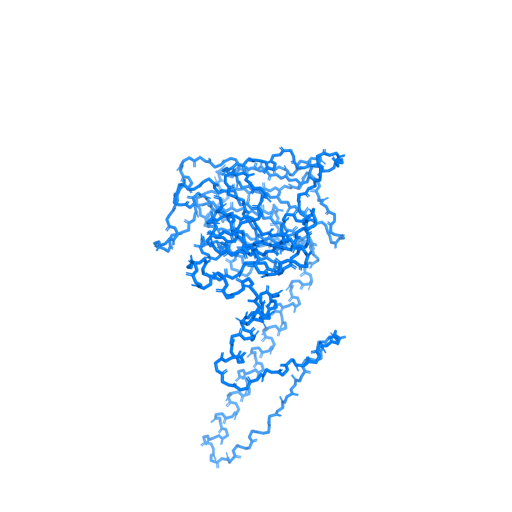.00 91.88 144 LYS A CA 1
ATOM 1144 C C . LYS A 1 144 ? -2.269 -16.006 4.163 1.00 91.88 144 LYS A C 1
ATOM 1146 O O . LYS A 1 144 ? -2.070 -15.565 3.035 1.00 91.88 144 LYS A O 1
ATOM 1151 N N . SER A 1 145 ? -2.307 -15.241 5.242 1.00 92.94 145 SER A N 1
ATOM 1152 C CA . SER A 1 145 ? -2.042 -13.801 5.244 1.00 92.94 145 SER A CA 1
ATOM 1153 C C . SER A 1 145 ? -0.694 -13.518 5.905 1.00 92.94 145 SER A C 1
ATOM 1155 O O . SER A 1 145 ? -0.211 -14.328 6.702 1.00 92.94 145 SER A O 1
ATOM 1157 N N . GLY A 1 146 ? -0.087 -12.375 5.585 1.00 93.25 146 GLY A N 1
ATOM 1158 C CA . GLY A 1 146 ? 1.136 -11.936 6.247 1.00 93.25 146 GLY A CA 1
ATOM 1159 C C . GLY A 1 146 ? 0.913 -11.594 7.728 1.00 93.25 146 GLY A C 1
ATOM 1160 O O . GLY A 1 146 ? -0.212 -11.286 8.130 1.00 93.25 146 GLY A O 1
ATOM 1161 N N . PRO A 1 147 ? 1.959 -11.662 8.567 1.00 92.81 147 PRO A N 1
ATOM 1162 C CA . PRO A 1 147 ? 1.806 -11.492 10.011 1.00 92.81 147 PRO A CA 1
ATOM 1163 C C . PRO A 1 147 ? 1.614 -10.026 10.421 1.00 92.81 147 PRO A C 1
ATOM 1165 O O . PRO A 1 147 ? 1.112 -9.748 11.509 1.00 92.81 147 PRO A O 1
ATOM 1168 N N . TRP A 1 148 ? 2.001 -9.075 9.568 1.00 97.06 148 TRP A N 1
ATOM 1169 C CA . TRP A 1 148 ? 2.036 -7.666 9.928 1.00 97.06 148 TRP A CA 1
ATOM 1170 C C . TRP A 1 148 ? 0.683 -6.983 9.800 1.00 97.06 148 TRP A C 1
ATOM 1172 O O . TRP A 1 148 ? -0.105 -7.217 8.879 1.00 97.06 148 TRP A O 1
ATOM 1182 N N . SER A 1 149 ? 0.460 -6.072 10.736 1.00 97.56 149 SER A N 1
ATOM 1183 C CA . SER A 1 149 ? -0.637 -5.121 10.742 1.00 97.56 149 SER A CA 1
ATOM 1184 C C . SER A 1 149 ? -0.101 -3.714 10.988 1.00 97.56 149 SER A C 1
ATOM 1186 O O . SER A 1 149 ? 0.967 -3.537 11.580 1.00 97.56 149 SER A O 1
ATOM 1188 N N . MET A 1 150 ? -0.836 -2.710 10.520 1.00 97.81 150 MET A N 1
ATOM 1189 C CA . MET A 1 150 ? -0.492 -1.305 10.710 1.00 97.81 150 MET A CA 1
ATOM 1190 C C . MET A 1 150 ? -1.731 -0.422 10.846 1.00 97.81 150 MET A C 1
ATOM 1192 O O . MET A 1 150 ? -2.795 -0.725 10.298 1.00 97.81 150 MET A O 1
ATOM 1196 N N . LYS A 1 151 ? -1.577 0.696 11.558 1.00 96.94 151 LYS A N 1
ATOM 1197 C CA . LYS A 1 151 ? -2.607 1.729 11.711 1.00 96.94 151 LYS A CA 1
ATOM 1198 C C . LYS A 1 151 ? -1.996 3.096 12.013 1.00 96.94 151 LYS A C 1
ATOM 1200 O O . LYS A 1 151 ? -0.903 3.184 12.569 1.00 96.94 151 LYS A O 1
ATOM 1205 N N . VAL A 1 152 ? -2.752 4.164 11.769 1.00 96.50 152 VAL A N 1
ATOM 1206 C CA . VAL A 1 152 ? -2.477 5.477 12.384 1.00 96.50 152 VAL A CA 1
ATOM 1207 C C . VAL A 1 152 ? -2.829 5.404 13.871 1.00 96.50 152 VAL A C 1
ATOM 1209 O O . VAL A 1 152 ? -3.880 4.861 14.221 1.00 96.50 152 VAL A O 1
ATOM 1212 N N . LYS A 1 153 ? -1.992 5.930 14.769 1.00 91.44 153 LYS A N 1
ATOM 1213 C CA . LYS A 1 153 ? -2.293 5.988 16.208 1.00 91.44 153 LYS A CA 1
ATOM 1214 C C . LYS A 1 153 ? -3.576 6.801 16.447 1.00 91.44 153 LYS A C 1
ATOM 1216 O O . LYS A 1 153 ? -3.736 7.882 15.892 1.00 91.44 153 LYS A O 1
ATOM 1221 N N . GLY A 1 154 ? -4.472 6.277 17.287 1.00 86.62 154 GLY A N 1
ATOM 1222 C CA . GLY A 1 154 ? -5.827 6.809 17.507 1.00 86.62 154 GLY A CA 1
ATOM 1223 C C . GLY A 1 154 ? -6.919 5.988 16.808 1.00 86.62 154 GLY A C 1
ATOM 1224 O O . GLY A 1 154 ? -6.715 4.805 16.490 1.00 86.62 154 GLY A O 1
ATOM 1225 N N . ALA A 1 155 ? -8.082 6.604 16.593 1.00 89.62 155 ALA A N 1
ATOM 1226 C CA . ALA A 1 155 ? -9.207 6.010 15.875 1.00 89.62 155 ALA A CA 1
ATOM 1227 C C . ALA A 1 155 ? -8.933 5.931 14.362 1.00 89.62 155 ALA A C 1
ATOM 1229 O O . ALA A 1 155 ? -9.015 6.914 13.629 1.00 89.62 155 ALA A O 1
ATOM 1230 N N . SER A 1 156 ? -8.622 4.730 13.883 1.00 93.56 156 SER A N 1
ATOM 1231 C CA . SER A 1 156 ? -8.296 4.462 12.480 1.00 93.56 156 SER A CA 1
ATOM 1232 C C . SER A 1 156 ? -8.746 3.072 12.036 1.00 93.56 156 SER A C 1
ATOM 1234 O O . SER A 1 156 ? -8.898 2.167 12.857 1.00 93.56 156 SER A O 1
ATOM 1236 N N . GLU A 1 157 ? -8.942 2.878 10.741 1.00 94.88 157 GLU A N 1
ATOM 1237 C CA . GLU A 1 157 ? -8.998 1.535 10.165 1.00 94.88 157 GLU A CA 1
ATOM 1238 C C . GLU A 1 157 ? -7.611 0.884 10.210 1.00 94.88 157 GLU A C 1
ATOM 1240 O O . GLU A 1 157 ? -6.581 1.558 10.087 1.00 94.88 157 GLU A O 1
ATOM 1245 N N . ILE A 1 158 ? -7.583 -0.436 10.385 1.00 96.81 158 ILE A N 1
ATOM 1246 C CA . ILE A 1 158 ? -6.341 -1.215 10.454 1.00 96.81 158 ILE A CA 1
ATOM 1247 C C . ILE A 1 158 ? -6.172 -1.974 9.149 1.00 96.81 158 ILE A C 1
ATOM 1249 O O . ILE A 1 158 ? -7.121 -2.590 8.672 1.00 96.81 158 ILE A O 1
ATOM 1253 N N . VAL A 1 159 ? -4.954 -2.006 8.616 1.00 98.38 159 VAL A N 1
ATOM 1254 C CA . VAL A 1 159 ? -4.603 -2.928 7.532 1.00 98.38 159 VAL A CA 1
ATOM 1255 C C . VAL A 1 159 ? -3.828 -4.096 8.121 1.00 98.38 159 VAL A C 1
ATOM 1257 O O . VAL A 1 159 ? -2.869 -3.889 8.859 1.00 98.38 159 VAL A O 1
ATOM 1260 N N . THR A 1 160 ? -4.255 -5.319 7.818 1.00 97.75 160 THR A N 1
ATOM 1261 C CA . THR A 1 160 ? -3.656 -6.572 8.293 1.00 97.75 160 THR A CA 1
ATOM 1262 C C . THR A 1 160 ? -3.396 -7.524 7.128 1.00 97.75 160 THR A C 1
ATOM 1264 O O . THR A 1 160 ? -3.929 -7.344 6.032 1.00 97.75 160 THR A O 1
ATOM 1267 N N . GLY A 1 161 ? -2.579 -8.548 7.356 1.00 95.81 161 GLY A N 1
ATOM 1268 C CA . GLY A 1 161 ? -2.189 -9.506 6.325 1.00 95.81 161 GLY A CA 1
ATOM 1269 C C . GLY A 1 161 ? -0.959 -9.094 5.521 1.00 95.81 161 GLY A C 1
ATOM 1270 O O . GLY A 1 161 ? -0.701 -9.668 4.467 1.00 95.81 161 GLY A O 1
ATOM 1271 N N . LEU A 1 162 ? -0.203 -8.107 6.002 1.00 97.56 162 LEU A N 1
ATOM 1272 C CA . LEU A 1 162 ? 0.968 -7.559 5.325 1.00 97.56 162 LEU A CA 1
ATOM 1273 C C . LEU A 1 162 ? 2.220 -8.396 5.640 1.00 97.56 162 LEU A C 1
ATOM 1275 O O . LEU A 1 162 ? 2.325 -9.013 6.701 1.00 97.56 162 LEU A O 1
ATOM 1279 N N . GLY A 1 163 ? 3.190 -8.436 4.730 1.00 94.12 163 GLY A N 1
ATOM 1280 C CA . GLY A 1 163 ? 4.404 -9.242 4.895 1.00 94.12 163 GLY A CA 1
ATOM 1281 C C . GLY A 1 163 ? 5.133 -9.446 3.572 1.00 94.12 163 GLY A C 1
ATOM 1282 O O . GLY A 1 163 ? 5.015 -8.613 2.687 1.00 94.12 163 GLY A O 1
ATOM 1283 N N . MET A 1 164 ? 5.838 -10.566 3.416 1.00 92.06 164 MET A N 1
ATOM 1284 C CA . MET A 1 164 ? 6.530 -10.939 2.174 1.00 92.06 164 MET A CA 1
ATOM 1285 C C . MET A 1 164 ? 5.861 -12.174 1.540 1.00 92.06 164 MET A C 1
ATOM 1287 O O . MET A 1 164 ? 6.073 -13.297 2.010 1.00 92.06 164 MET A O 1
ATOM 1291 N N . PRO A 1 165 ? 5.015 -12.011 0.506 1.00 93.06 165 PRO A N 1
ATOM 1292 C CA . PRO A 1 165 ? 4.342 -13.133 -0.144 1.00 93.06 165 PRO A CA 1
ATOM 1293 C C . PRO A 1 165 ? 5.343 -13.996 -0.925 1.00 93.06 165 PRO A C 1
ATOM 1295 O O . PRO A 1 165 ? 6.074 -13.475 -1.751 1.00 93.06 165 PRO A O 1
ATOM 1298 N N . VAL A 1 166 ? 5.377 -15.314 -0.703 1.00 84.44 166 VAL A N 1
ATOM 1299 C CA . VAL A 1 166 ? 6.188 -16.306 -1.454 1.00 84.44 166 VAL A CA 1
ATOM 1300 C C . VAL A 1 166 ? 7.678 -15.927 -1.574 1.00 84.44 166 VAL A C 1
ATOM 1302 O O . VAL A 1 166 ? 8.314 -16.176 -2.595 1.00 84.44 166 VAL A O 1
ATOM 1305 N N . SER A 1 167 ? 8.241 -15.271 -0.551 1.00 77.12 167 SER A N 1
ATOM 1306 C CA . SER A 1 167 ? 9.614 -14.730 -0.590 1.00 77.12 167 SER A CA 1
ATOM 1307 C C . SER A 1 167 ? 9.890 -13.791 -1.771 1.00 77.12 167 SER A C 1
ATOM 1309 O O . SER A 1 167 ? 11.027 -13.622 -2.202 1.00 77.12 167 SER A O 1
ATOM 1311 N N . MET A 1 168 ? 8.840 -13.159 -2.285 1.00 87.25 168 MET A N 1
ATOM 1312 C CA . MET A 1 168 ? 8.920 -12.080 -3.253 1.00 87.25 168 MET A CA 1
ATOM 1313 C C . MET A 1 168 ? 9.317 -10.788 -2.540 1.00 87.25 168 MET A C 1
ATOM 1315 O O . MET A 1 168 ? 8.829 -10.513 -1.439 1.00 87.25 168 MET A O 1
ATOM 1319 N N . HIS A 1 169 ? 10.165 -9.978 -3.176 1.00 88.50 169 HIS A N 1
ATOM 1320 C CA . HIS A 1 169 ? 10.525 -8.660 -2.661 1.00 88.50 169 HIS A CA 1
ATOM 1321 C C . HIS A 1 169 ? 9.377 -7.692 -2.965 1.00 88.50 169 HIS A C 1
ATOM 1323 O O . HIS A 1 169 ? 9.365 -6.994 -3.976 1.00 88.50 169 HIS A O 1
ATOM 1329 N N . VAL A 1 170 ? 8.331 -7.740 -2.144 1.00 94.31 170 VAL A N 1
ATOM 1330 C CA . VAL A 1 170 ? 7.156 -6.880 -2.279 1.00 94.31 170 VAL A CA 1
ATOM 1331 C C . VAL A 1 170 ? 7.132 -5.890 -1.129 1.00 94.31 170 VAL A C 1
ATOM 1333 O O . VAL A 1 170 ? 7.117 -6.285 0.039 1.00 94.31 170 VAL A O 1
ATOM 1336 N N . SER A 1 171 ? 7.040 -4.610 -1.475 1.00 97.19 171 SER A N 1
ATOM 1337 C CA . SER A 1 171 ? 6.715 -3.551 -0.526 1.00 97.19 171 SER A CA 1
ATOM 1338 C C . SER A 1 171 ? 5.223 -3.232 -0.599 1.00 97.19 171 SER A C 1
ATOM 1340 O O . SER A 1 171 ? 4.648 -3.170 -1.686 1.00 97.19 171 SER A O 1
ATOM 1342 N N . PHE A 1 172 ? 4.592 -3.007 0.551 1.00 98.50 172 PHE A N 1
ATOM 1343 C CA . PHE A 1 172 ? 3.192 -2.589 0.653 1.00 98.50 172 PHE A CA 1
ATOM 1344 C C . PHE A 1 172 ? 3.105 -1.112 1.000 1.00 98.50 172 PHE A C 1
ATOM 1346 O O . PHE A 1 172 ? 3.841 -0.631 1.853 1.00 98.50 172 PHE A O 1
ATOM 1353 N N . PHE A 1 173 ? 2.151 -0.418 0.393 1.00 98.62 173 PHE A N 1
ATOM 1354 C CA . PHE A 1 173 ? 1.873 0.989 0.630 1.00 98.62 173 PHE A CA 1
ATOM 1355 C C . PHE A 1 173 ? 0.445 1.136 1.117 1.00 98.62 173 PHE A C 1
ATOM 1357 O O . PHE A 1 173 ? -0.483 0.675 0.452 1.00 98.62 173 PHE A O 1
ATOM 1364 N N . VAL A 1 174 ? 0.268 1.799 2.256 1.00 98.75 174 VAL A N 1
ATOM 1365 C CA . VAL A 1 174 ? -1.044 2.121 2.813 1.00 98.75 174 VAL A CA 1
ATOM 1366 C C . VAL A 1 174 ? -1.146 3.622 3.029 1.00 98.75 174 VAL A C 1
ATOM 1368 O O . VAL A 1 174 ? -0.297 4.240 3.676 1.00 98.75 174 VAL A O 1
ATOM 1371 N N . VAL A 1 175 ? -2.213 4.205 2.495 1.00 98.69 175 VAL A N 1
ATOM 1372 C CA . VAL A 1 175 ? -2.523 5.624 2.642 1.00 98.69 175 VAL A CA 1
ATOM 1373 C C . VAL A 1 175 ? -3.825 5.764 3.407 1.00 98.69 175 VAL A C 1
ATOM 1375 O O . VAL A 1 175 ? -4.857 5.252 2.974 1.00 98.69 175 VAL A O 1
ATOM 1378 N N . TRP A 1 176 ? -3.790 6.487 4.523 1.00 98.56 176 TRP A N 1
ATOM 1379 C CA . TRP A 1 176 ? -4.988 6.879 5.258 1.00 98.56 176 TRP A CA 1
ATOM 1380 C C . TRP A 1 176 ? -5.377 8.316 4.950 1.00 98.56 176 TRP A C 1
ATOM 1382 O O . TRP A 1 176 ? -4.529 9.173 4.719 1.00 98.56 176 TRP A O 1
ATOM 1392 N N . GLN A 1 177 ? -6.672 8.582 5.023 1.00 97.31 177 GLN A N 1
ATOM 1393 C CA . GLN A 1 177 ? -7.277 9.894 4.896 1.00 97.31 177 GLN A CA 1
ATOM 1394 C C . GLN A 1 177 ? -7.900 10.280 6.237 1.00 97.31 177 GLN A C 1
ATOM 1396 O O . GLN A 1 177 ? -8.731 9.546 6.775 1.00 97.31 177 GLN A O 1
ATOM 1401 N N . ALA A 1 178 ? -7.512 11.435 6.772 1.00 94.75 178 ALA A N 1
ATOM 1402 C CA . ALA A 1 178 ? -8.188 12.038 7.911 1.00 94.75 178 ALA A CA 1
ATOM 1403 C C . ALA A 1 178 ? -9.581 12.513 7.482 1.00 94.75 178 ALA A C 1
ATOM 1405 O O . ALA A 1 178 ? -9.706 13.256 6.502 1.00 94.75 178 ALA A O 1
ATOM 1406 N N . VAL A 1 179 ? -10.608 12.094 8.220 1.00 92.12 179 VAL A N 1
ATOM 1407 C CA . VAL A 1 179 ? -12.009 12.468 8.005 1.00 92.12 179 VAL A CA 1
ATOM 1408 C C . VAL A 1 179 ? -12.708 12.764 9.339 1.00 92.12 179 VAL A C 1
ATOM 1410 O O . VAL A 1 179 ? -12.361 12.171 10.364 1.00 92.12 179 VAL A O 1
ATOM 1413 N N . PRO A 1 180 ? -13.717 13.652 9.365 1.00 89.31 180 PRO A N 1
ATOM 1414 C CA . PRO A 1 180 ? -14.583 13.811 10.528 1.00 89.31 180 PRO A CA 1
ATOM 1415 C C . PRO A 1 180 ? -15.314 12.506 10.866 1.00 89.31 180 PRO A C 1
ATOM 1417 O O . PRO A 1 180 ? -15.892 11.860 9.990 1.00 89.31 180 PRO A O 1
ATOM 1420 N N . ARG A 1 181 ? -15.376 12.146 12.150 1.00 83.75 181 ARG A N 1
ATOM 1421 C CA . ARG A 1 181 ? -16.048 10.933 12.648 1.00 83.75 181 ARG A CA 1
ATOM 1422 C C . ARG A 1 181 ? -17.512 10.851 12.218 1.00 83.75 181 ARG A C 1
ATOM 1424 O O . ARG A 1 181 ? -18.016 9.766 11.936 1.00 83.75 181 ARG A O 1
ATOM 1431 N N . SER A 1 182 ? -18.188 11.995 12.130 1.00 82.44 182 SER A N 1
ATOM 1432 C CA . SER A 1 182 ? -19.576 12.095 11.668 1.00 82.44 182 SER A CA 1
ATOM 1433 C C . SER A 1 182 ? -19.780 11.550 10.250 1.00 82.44 182 SER A C 1
ATOM 1435 O O . SER A 1 182 ? -20.830 10.973 9.976 1.00 82.44 182 SER A O 1
ATOM 1437 N N . GLN A 1 183 ? -18.776 11.655 9.372 1.00 79.69 183 GLN A N 1
ATOM 1438 C CA . GLN A 1 183 ? -18.844 11.116 8.009 1.00 79.69 183 GLN A CA 1
ATOM 1439 C C . GLN A 1 183 ? -18.809 9.583 7.992 1.00 79.69 183 GLN A C 1
ATOM 1441 O O . GLN A 1 183 ? -19.429 8.962 7.133 1.00 79.69 183 GLN A O 1
ATOM 1446 N N . VAL A 1 184 ? -18.139 8.967 8.968 1.00 74.88 184 VAL A N 1
ATOM 1447 C CA . VAL A 1 184 ? -18.052 7.506 9.090 1.00 74.88 184 VAL A CA 1
ATOM 1448 C C . VAL A 1 184 ? -19.301 6.937 9.772 1.00 74.88 184 VAL A C 1
ATOM 1450 O O . VAL A 1 184 ? -19.886 5.971 9.291 1.00 74.88 184 VAL A O 1
ATOM 1453 N N . VAL A 1 185 ? -19.774 7.571 10.852 1.00 62.81 185 VAL A N 1
ATOM 1454 C CA . VAL A 1 185 ? -20.984 7.138 11.582 1.00 62.81 185 VAL A CA 1
ATOM 1455 C C . VAL A 1 185 ? -22.256 7.313 10.739 1.00 62.81 185 VAL A C 1
ATOM 1457 O O . VAL A 1 185 ? -23.158 6.472 10.801 1.00 62.81 185 VAL A O 1
ATOM 1460 N N . GLY A 1 186 ? -22.330 8.364 9.914 1.00 53.75 186 GLY A N 1
ATOM 1461 C CA . GLY A 1 186 ? -23.459 8.593 9.008 1.00 53.75 186 GLY A CA 1
ATOM 1462 C C . GLY A 1 186 ? -23.639 7.477 7.971 1.00 53.75 186 GLY A C 1
ATOM 1463 O O . GLY A 1 186 ? -24.765 7.040 7.736 1.00 53.75 186 GLY A O 1
ATOM 1464 N N . ALA A 1 187 ? -22.543 6.948 7.416 1.00 53.41 187 ALA A N 1
ATOM 1465 C CA . ALA A 1 187 ? -22.581 5.859 6.438 1.00 53.41 187 ALA A CA 1
ATOM 1466 C C . ALA A 1 187 ? -23.058 4.527 7.051 1.00 53.41 187 ALA A C 1
ATOM 1468 O O . ALA A 1 187 ? -23.914 3.849 6.478 1.00 53.41 187 ALA A O 1
ATOM 1469 N N . THR A 1 188 ? -22.577 4.180 8.250 1.00 53.69 188 THR A N 1
ATOM 1470 C CA . THR A 1 188 ? -23.013 2.978 8.985 1.00 53.69 188 THR A CA 1
ATOM 1471 C C . THR A 1 188 ? -24.491 3.054 9.377 1.00 53.69 188 THR A C 1
ATOM 1473 O O . THR A 1 188 ? -25.215 2.062 9.296 1.00 53.69 188 THR A O 1
ATOM 1476 N N . SER A 1 189 ? -24.967 4.247 9.746 1.00 53.69 189 SER A N 1
ATOM 1477 C CA . SER A 1 189 ? -26.367 4.468 10.129 1.00 53.69 189 SER A CA 1
ATOM 1478 C C . SER A 1 189 ? -27.320 4.340 8.935 1.00 53.69 189 SER A C 1
ATOM 1480 O O . SER A 1 189 ? -28.390 3.749 9.066 1.00 53.69 189 SER A O 1
ATOM 1482 N N . ALA A 1 190 ? -26.916 4.820 7.754 1.00 50.25 190 ALA A N 1
ATOM 1483 C CA . ALA A 1 190 ? -27.693 4.673 6.524 1.00 50.25 190 ALA A CA 1
ATOM 1484 C C . ALA A 1 190 ? -27.811 3.201 6.080 1.00 50.25 190 ALA A C 1
ATOM 1486 O O . ALA A 1 190 ? -28.903 2.741 5.748 1.00 50.25 190 ALA A O 1
ATOM 1487 N N . LEU A 1 191 ? -26.720 2.426 6.142 1.00 51.72 191 LEU A N 1
ATOM 1488 C CA . LEU A 1 191 ? -26.733 0.984 5.841 1.00 51.72 191 LEU A CA 1
ATOM 1489 C C . LEU A 1 191 ? -27.633 0.189 6.801 1.00 51.72 191 LEU A C 1
ATOM 1491 O O . LEU A 1 191 ? -28.373 -0.699 6.367 1.00 51.72 191 LEU A O 1
ATOM 1495 N N . ALA A 1 192 ? -27.620 0.533 8.091 1.00 50.66 192 ALA A N 1
ATOM 1496 C CA . ALA A 1 192 ? -28.512 -0.071 9.079 1.00 50.66 192 ALA A CA 1
ATOM 1497 C C . ALA A 1 192 ? -29.991 0.246 8.790 1.00 50.66 192 ALA A C 1
ATOM 1499 O O . ALA A 1 192 ? -30.839 -0.644 8.868 1.00 50.66 192 ALA A O 1
ATOM 1500 N N . GLN A 1 193 ? -30.301 1.483 8.386 1.00 50.09 193 GLN A N 1
ATOM 1501 C CA . GLN A 1 193 ? -31.657 1.887 7.996 1.00 50.09 193 GLN A CA 1
ATOM 1502 C C . GLN A 1 193 ? -32.147 1.155 6.739 1.00 50.09 193 GLN A C 1
ATOM 1504 O O . GLN A 1 193 ? -33.277 0.668 6.725 1.00 50.09 193 GLN A O 1
ATOM 1509 N N . VAL A 1 194 ? -31.299 1.002 5.716 1.00 62.44 194 VAL A N 1
ATOM 1510 C CA . VAL A 1 194 ? -31.641 0.244 4.498 1.00 62.44 194 VAL A CA 1
ATOM 1511 C C . VAL A 1 194 ? -31.880 -1.233 4.819 1.00 62.44 194 VAL A C 1
ATOM 1513 O O . VAL A 1 194 ? -32.877 -1.808 4.388 1.00 62.44 194 VAL A O 1
ATOM 1516 N N . THR A 1 195 ? -31.020 -1.843 5.636 1.00 64.69 195 THR A N 1
ATOM 1517 C CA . THR A 1 195 ? -31.159 -3.253 6.040 1.00 64.69 195 THR A CA 1
ATOM 1518 C C . THR A 1 195 ? -32.448 -3.487 6.835 1.00 64.69 195 THR A C 1
ATOM 1520 O O . THR A 1 195 ? -33.167 -4.462 6.592 1.00 64.69 195 THR A O 1
ATOM 1523 N N . ALA A 1 196 ? -32.788 -2.571 7.746 1.00 62.50 196 ALA A N 1
ATOM 1524 C CA . ALA A 1 196 ? -34.037 -2.621 8.499 1.00 62.50 196 ALA A CA 1
ATOM 1525 C C . ALA A 1 196 ? -35.268 -2.473 7.588 1.00 62.50 196 ALA A C 1
ATOM 1527 O O . ALA A 1 196 ? -36.226 -3.236 7.725 1.00 62.50 196 ALA A O 1
ATOM 1528 N N . ALA A 1 197 ? -35.227 -1.552 6.620 1.00 66.31 197 ALA A N 1
ATOM 1529 C CA . ALA A 1 197 ? -36.311 -1.344 5.662 1.00 66.31 197 ALA A CA 1
ATOM 1530 C C . ALA A 1 197 ? -36.544 -2.575 4.767 1.00 66.31 197 ALA A C 1
ATOM 1532 O O . ALA A 1 197 ? -37.687 -2.996 4.585 1.00 66.31 197 ALA A O 1
ATOM 1533 N N . VAL A 1 198 ? -35.474 -3.204 4.266 1.00 72.62 198 VAL A N 1
ATOM 1534 C CA . VAL A 1 198 ? -35.568 -4.430 3.453 1.00 72.62 198 VAL A CA 1
ATOM 1535 C C . VAL A 1 198 ? -36.134 -5.587 4.275 1.00 72.62 198 VAL A C 1
ATOM 1537 O O . VAL A 1 198 ? -37.040 -6.282 3.820 1.00 72.62 198 VAL A O 1
ATOM 1540 N N . THR A 1 199 ? -35.670 -5.765 5.513 1.00 76.56 199 THR A N 1
ATOM 1541 C CA . THR A 1 199 ? -36.159 -6.834 6.399 1.00 76.56 199 THR A CA 1
ATOM 1542 C C . THR A 1 199 ? -37.650 -6.667 6.714 1.00 76.56 199 THR A C 1
ATOM 1544 O O . THR A 1 199 ? -38.410 -7.636 6.665 1.00 76.56 199 THR A O 1
ATOM 1547 N N . ALA A 1 200 ? -38.098 -5.433 6.968 1.00 70.31 200 ALA A N 1
ATOM 1548 C CA . ALA A 1 200 ? -39.508 -5.127 7.198 1.00 70.31 200 ALA A CA 1
ATOM 1549 C C . ALA A 1 200 ? -40.379 -5.374 5.950 1.00 70.31 200 ALA A C 1
ATOM 1551 O O . ALA A 1 200 ? -41.490 -5.903 6.063 1.00 70.31 200 ALA A O 1
ATOM 1552 N N . ALA A 1 201 ? -39.874 -5.040 4.759 1.00 68.00 201 ALA A N 1
ATOM 1553 C CA . ALA A 1 201 ? -40.573 -5.273 3.496 1.00 68.00 201 ALA A CA 1
ATOM 1554 C C . ALA A 1 201 ? -40.728 -6.772 3.188 1.00 68.00 201 ALA A C 1
ATOM 1556 O O . ALA A 1 201 ? -41.817 -7.218 2.821 1.00 68.00 201 ALA A O 1
ATOM 1557 N N . VAL A 1 202 ? -39.674 -7.565 3.409 1.00 73.19 202 VAL A N 1
ATOM 1558 C CA . VAL A 1 202 ? -39.705 -9.027 3.235 1.00 73.19 202 VAL A CA 1
ATOM 1559 C C . VAL A 1 202 ? -40.678 -9.677 4.223 1.00 73.19 202 VAL A C 1
ATOM 1561 O O . VAL A 1 202 ? -41.514 -10.483 3.814 1.00 73.19 202 VAL A O 1
ATOM 1564 N N . GLY A 1 203 ? -40.643 -9.282 5.501 1.00 72.75 203 GLY A N 1
ATOM 1565 C CA . GLY A 1 203 ? -41.577 -9.794 6.509 1.00 72.75 203 GLY A CA 1
ATOM 1566 C C . GLY A 1 203 ? -43.042 -9.483 6.179 1.00 72.75 203 GLY A C 1
ATOM 1567 O O . GLY A 1 203 ? -43.907 -10.351 6.302 1.00 72.75 203 GLY A O 1
ATOM 1568 N N . SER A 1 204 ? -43.315 -8.273 5.682 1.00 72.06 204 SER A N 1
ATOM 1569 C CA . SER A 1 204 ? -44.663 -7.853 5.273 1.00 72.06 204 SER A CA 1
ATOM 1570 C C . SER A 1 204 ? -45.170 -8.629 4.053 1.00 72.06 204 SER A C 1
ATOM 1572 O O . SER A 1 204 ? -46.322 -9.064 4.032 1.00 72.06 204 SER A O 1
ATOM 1574 N N . ALA A 1 205 ? -44.310 -8.865 3.057 1.00 64.44 205 ALA A N 1
ATOM 1575 C CA . ALA A 1 205 ? -44.653 -9.668 1.884 1.00 64.44 205 ALA A CA 1
ATOM 1576 C C . ALA A 1 205 ? -44.949 -11.128 2.262 1.00 64.44 205 ALA A C 1
ATOM 1578 O O . ALA A 1 205 ? -45.921 -11.714 1.787 1.00 64.44 205 ALA A O 1
ATOM 1579 N N . GLN A 1 206 ? -44.160 -11.705 3.169 1.00 66.00 206 GLN A N 1
ATOM 1580 C CA . GLN A 1 206 ? -44.341 -13.082 3.620 1.00 66.00 206 GLN A CA 1
ATOM 1581 C C . GLN A 1 206 ? -45.621 -13.268 4.452 1.00 66.00 206 GLN A C 1
ATOM 1583 O O . GLN A 1 206 ? -46.309 -14.283 4.310 1.00 66.00 206 GLN A O 1
ATOM 1588 N N . ALA A 1 207 ? -45.997 -12.267 5.254 1.00 64.62 207 ALA A N 1
ATOM 1589 C CA . ALA A 1 207 ? -47.277 -12.243 5.959 1.00 64.62 207 ALA A CA 1
ATOM 1590 C C . ALA A 1 207 ? -48.474 -12.138 4.994 1.00 64.62 207 ALA A C 1
ATOM 1592 O O . ALA A 1 207 ? -49.458 -12.856 5.159 1.00 64.62 207 ALA A O 1
ATOM 1593 N N . ALA A 1 208 ? -48.375 -11.303 3.953 1.00 61.62 208 ALA A N 1
ATOM 1594 C CA . ALA A 1 208 ? -49.432 -11.139 2.953 1.00 61.62 208 ALA A CA 1
ATOM 1595 C C . ALA A 1 208 ? -49.662 -12.411 2.115 1.00 61.62 208 ALA A C 1
ATOM 1597 O O . ALA A 1 208 ? -50.809 -12.814 1.912 1.00 61.62 208 ALA A O 1
ATOM 1598 N N . ILE A 1 209 ? -48.582 -13.095 1.712 1.00 65.75 209 ILE A N 1
ATOM 1599 C CA . ILE A 1 209 ? -48.649 -14.397 1.026 1.00 65.75 209 ILE A CA 1
ATOM 1600 C C . ILE A 1 209 ? -49.309 -15.448 1.928 1.00 65.75 209 ILE A C 1
ATOM 1602 O O . ILE A 1 209 ? -50.183 -16.190 1.482 1.00 65.75 209 ILE A O 1
ATOM 1606 N N . SER A 1 210 ? -48.939 -15.483 3.211 1.00 69.94 210 SER A N 1
ATOM 1607 C CA . SER A 1 210 ? -49.503 -16.431 4.184 1.00 69.94 210 SER A CA 1
ATOM 1608 C C . SER A 1 210 ? -50.989 -16.178 4.474 1.00 69.94 210 SER A C 1
ATOM 1610 O O . SER A 1 210 ? -51.712 -17.104 4.831 1.00 69.94 210 SER A O 1
ATOM 1612 N N . ALA A 1 211 ? -51.461 -14.942 4.287 1.00 72.19 211 ALA A N 1
ATOM 1613 C CA . ALA A 1 211 ? -52.863 -14.556 4.429 1.00 72.19 211 ALA A CA 1
ATOM 1614 C C . ALA A 1 211 ? -53.700 -14.777 3.150 1.00 72.19 211 ALA A C 1
ATOM 1616 O O . ALA A 1 211 ? -54.879 -14.424 3.125 1.00 72.19 211 ALA A O 1
ATOM 1617 N N . GLY A 1 212 ? -53.115 -15.337 2.083 1.00 52.59 212 GLY A N 1
ATOM 1618 C CA . GLY A 1 212 ? -53.810 -15.584 0.814 1.00 52.59 212 GLY A CA 1
ATOM 1619 C C . GLY A 1 212 ? -54.139 -14.314 0.023 1.00 52.59 212 GLY A C 1
ATOM 1620 O O . GLY A 1 212 ? -54.949 -14.359 -0.903 1.00 52.59 212 GLY A O 1
ATOM 1621 N N . VAL A 1 213 ? -53.525 -13.180 0.372 1.00 61.06 213 VAL A N 1
ATOM 1622 C CA . VAL A 1 213 ? -53.687 -11.918 -0.353 1.00 61.06 213 VAL A CA 1
ATOM 1623 C C . VAL A 1 213 ? -52.719 -11.924 -1.532 1.00 61.06 213 VAL A C 1
ATOM 1625 O O . VAL A 1 213 ? -51.513 -12.088 -1.355 1.00 61.06 213 VAL A O 1
ATOM 1628 N N . GLY A 1 214 ? -53.238 -11.748 -2.750 1.00 45.59 214 GLY A N 1
ATOM 1629 C CA . GLY A 1 214 ? -52.409 -11.621 -3.946 1.00 45.59 214 GLY A CA 1
ATOM 1630 C C . GLY A 1 214 ? -51.455 -10.433 -3.813 1.00 45.59 214 GLY A C 1
ATOM 1631 O O . GLY A 1 214 ? -51.890 -9.284 -3.815 1.00 45.59 214 GLY A O 1
ATOM 1632 N N . VAL A 1 215 ? -50.156 -10.706 -3.682 1.00 46.41 215 VAL A N 1
ATOM 1633 C CA . VAL A 1 215 ? -49.128 -9.663 -3.617 1.00 46.41 215 VAL A CA 1
ATOM 1634 C C . VAL A 1 215 ? -48.793 -9.226 -5.038 1.00 46.41 215 VAL A C 1
ATOM 1636 O O . VAL A 1 215 ? -48.113 -9.937 -5.775 1.00 46.41 215 VAL A O 1
ATOM 1639 N N . VAL A 1 216 ? -49.255 -8.038 -5.425 1.00 46.97 216 VAL A N 1
ATOM 1640 C CA . VAL A 1 216 ? -48.718 -7.334 -6.593 1.00 46.97 216 VAL A CA 1
ATOM 1641 C C . VAL A 1 216 ? -47.512 -6.540 -6.107 1.00 46.97 216 VAL A C 1
ATOM 1643 O O . VAL A 1 216 ? -47.663 -5.493 -5.481 1.00 46.97 216 VAL A O 1
ATOM 1646 N N . VAL A 1 217 ? -46.305 -7.049 -6.357 1.00 43.88 217 VAL A N 1
ATOM 1647 C CA . VAL A 1 217 ? -45.080 -6.271 -6.149 1.00 43.88 217 VAL A CA 1
ATOM 1648 C C . VAL A 1 217 ? -45.003 -5.256 -7.288 1.00 43.88 217 VAL A C 1
ATOM 1650 O O . VAL A 1 217 ? -44.486 -5.561 -8.361 1.00 43.88 217 VAL A O 1
ATOM 1653 N N . SER A 1 218 ? -45.555 -4.053 -7.100 1.00 44.03 218 SER A N 1
ATOM 1654 C CA . SER A 1 218 ? -45.144 -2.934 -7.943 1.00 44.03 218 SER A CA 1
ATOM 1655 C C . SER A 1 218 ? -43.730 -2.558 -7.508 1.00 44.03 218 SER A C 1
ATOM 1657 O O . SER A 1 218 ? -43.478 -2.215 -6.353 1.00 44.03 218 SER A O 1
ATOM 1659 N N . GLY A 1 219 ? -42.770 -2.734 -8.414 1.00 36.06 219 GLY A N 1
ATOM 1660 C CA . GLY A 1 219 ? -41.387 -2.357 -8.170 1.00 36.06 219 GLY A CA 1
ATOM 1661 C C . GLY A 1 219 ? -41.309 -0.858 -7.913 1.00 36.06 219 GLY A C 1
ATOM 1662 O O . GLY A 1 219 ? -41.365 -0.062 -8.846 1.00 36.06 219 GLY A O 1
ATOM 1663 N N . ALA A 1 220 ? -41.177 -0.464 -6.650 1.00 36.03 220 ALA A N 1
ATOM 1664 C CA . ALA A 1 220 ? -40.694 0.858 -6.309 1.00 36.03 220 ALA A CA 1
ATOM 1665 C C . ALA A 1 220 ? -39.193 0.885 -6.625 1.00 36.03 220 ALA A C 1
ATOM 1667 O O . ALA A 1 220 ? -38.359 0.550 -5.785 1.00 36.03 220 ALA A O 1
ATOM 1668 N N . SER A 1 221 ? -38.846 1.261 -7.858 1.00 34.84 221 SER A N 1
ATOM 1669 C CA . SER A 1 221 ? -37.515 1.781 -8.168 1.00 34.84 221 SER A CA 1
ATOM 1670 C C . SER A 1 221 ? -37.344 3.094 -7.410 1.00 34.84 221 SER A C 1
ATOM 1672 O O . SER A 1 221 ? -37.619 4.170 -7.932 1.00 34.84 221 SER A O 1
ATOM 1674 N N . ALA A 1 222 ? -36.900 3.011 -6.158 1.00 33.69 222 ALA A N 1
ATOM 1675 C CA . ALA A 1 222 ? -36.231 4.129 -5.517 1.00 33.69 222 ALA A CA 1
ATOM 1676 C C . ALA A 1 222 ? -34.844 4.226 -6.157 1.00 33.69 222 ALA A C 1
ATOM 1678 O O . ALA A 1 222 ? -33.880 3.603 -5.713 1.00 33.69 222 ALA A O 1
ATOM 1679 N N . ILE A 1 223 ? -34.781 4.946 -7.276 1.00 32.38 223 ILE A N 1
ATOM 1680 C CA . ILE A 1 223 ? -33.525 5.416 -7.843 1.00 32.38 223 ILE A CA 1
ATOM 1681 C C . ILE A 1 223 ? -32.953 6.359 -6.784 1.00 32.38 223 ILE A C 1
ATOM 1683 O O . ILE A 1 223 ? -33.495 7.433 -6.536 1.00 32.38 223 ILE A O 1
ATOM 1687 N N . LEU A 1 224 ? -31.897 5.920 -6.102 1.00 30.97 224 LEU A N 1
ATOM 1688 C CA . LEU A 1 224 ? -30.956 6.845 -5.489 1.00 30.97 224 LEU A CA 1
ATOM 1689 C C . LEU A 1 224 ? -30.421 7.698 -6.638 1.00 30.97 224 LEU A C 1
ATOM 1691 O O . LEU A 1 224 ? -29.636 7.205 -7.446 1.00 30.97 224 LEU A O 1
ATOM 1695 N N . GLU A 1 225 ? -30.888 8.940 -6.746 1.00 30.44 225 GLU A N 1
ATOM 1696 C CA . GLU A 1 225 ? -30.243 9.944 -7.584 1.00 30.44 225 GLU A CA 1
ATOM 1697 C C . GLU A 1 225 ? -28.821 10.137 -7.048 1.00 30.44 225 GLU A C 1
ATOM 1699 O O . GLU A 1 225 ? -28.560 10.867 -6.091 1.00 30.44 225 GLU A O 1
ATOM 1704 N N . THR A 1 226 ? -27.881 9.408 -7.640 1.00 36.44 226 THR A N 1
ATOM 1705 C CA . THR A 1 226 ? -26.481 9.803 -7.653 1.00 36.44 226 THR A CA 1
ATOM 1706 C C . THR A 1 226 ? -26.391 11.126 -8.411 1.00 36.44 226 THR A C 1
ATOM 1708 O O . THR A 1 226 ? -27.045 11.241 -9.449 1.00 36.44 226 THR A O 1
ATOM 1711 N N . PRO A 1 227 ? -25.606 12.116 -7.950 1.00 34.44 227 PRO A N 1
ATOM 1712 C CA . PRO A 1 227 ? -25.397 13.331 -8.725 1.00 34.44 227 PRO A CA 1
ATOM 1713 C C . PRO A 1 227 ? -24.894 12.955 -10.123 1.00 34.44 227 PRO A C 1
ATOM 1715 O O . PRO A 1 227 ? -23.918 12.217 -10.268 1.00 34.44 227 PRO A O 1
ATOM 1718 N N . ASP A 1 228 ? -25.642 13.423 -11.117 1.00 34.75 228 ASP A N 1
ATOM 1719 C CA . ASP A 1 228 ? -25.548 13.082 -12.532 1.00 34.75 228 ASP A CA 1
ATOM 1720 C C . ASP A 1 228 ? -24.181 13.512 -13.093 1.00 34.75 228 ASP A C 1
ATOM 1722 O O . ASP A 1 228 ? -23.934 14.685 -13.384 1.00 34.75 228 ASP A O 1
ATOM 1726 N N . VAL A 1 229 ? -23.252 12.559 -13.190 1.00 37.12 229 VAL A N 1
ATOM 1727 C CA . VAL A 1 229 ? -22.125 12.657 -14.120 1.00 37.12 229 VAL A CA 1
ATOM 1728 C C . VAL A 1 229 ? -22.658 12.083 -15.429 1.00 37.12 229 VAL A C 1
ATOM 1730 O O . VAL A 1 229 ? -23.021 10.906 -15.421 1.00 37.12 229 VAL A O 1
ATOM 1733 N N . PRO A 1 230 ? -22.730 12.855 -16.530 1.00 39.84 230 PRO A N 1
ATOM 1734 C CA . PRO A 1 230 ? -23.323 12.372 -17.770 1.00 39.84 230 PRO A CA 1
ATOM 1735 C C . PRO A 1 230 ? -22.650 11.066 -18.194 1.00 39.84 230 PRO A C 1
ATOM 1737 O O . PRO A 1 230 ? -21.452 11.044 -18.479 1.00 39.84 230 PRO A O 1
ATOM 1740 N N . ALA A 1 231 ? -23.410 9.971 -18.187 1.00 44.34 231 ALA A N 1
ATOM 1741 C CA . ALA A 1 231 ? -22.937 8.701 -18.704 1.00 44.34 231 ALA A CA 1
ATOM 1742 C C . ALA A 1 231 ? -22.752 8.835 -20.218 1.00 44.34 231 ALA A C 1
ATOM 1744 O O . ALA A 1 231 ? -23.674 9.258 -20.923 1.00 44.34 231 ALA A O 1
ATOM 1745 N N . ASP A 1 232 ? -21.574 8.459 -20.718 1.00 41.72 232 ASP A N 1
ATOM 1746 C CA . ASP A 1 232 ? -21.384 8.278 -22.153 1.00 41.72 232 ASP A CA 1
ATOM 1747 C C . ASP A 1 232 ? -22.457 7.303 -22.675 1.00 41.72 232 ASP A C 1
ATOM 1749 O O . ASP A 1 232 ? -22.752 6.299 -22.013 1.00 41.72 232 ASP A O 1
ATOM 1753 N N . PRO A 1 233 ? -23.075 7.579 -23.838 1.00 52.97 233 PRO A N 1
ATOM 1754 C CA . PRO A 1 233 ? -24.126 6.727 -24.373 1.00 52.97 233 PRO A CA 1
ATOM 1755 C C . PRO A 1 233 ? -23.636 5.273 -24.506 1.00 52.97 233 PRO A C 1
ATOM 1757 O O . PRO A 1 233 ? -22.479 5.052 -24.883 1.00 52.97 233 PRO A O 1
ATOM 1760 N N . PRO A 1 234 ? -24.494 4.267 -24.231 1.00 61.25 234 PRO A N 1
ATOM 1761 C CA . PRO A 1 234 ? -24.095 2.869 -24.309 1.00 61.25 234 PRO A CA 1
ATOM 1762 C C . PRO A 1 234 ? -23.559 2.543 -25.706 1.00 61.25 234 PRO A C 1
ATOM 1764 O O . PRO A 1 234 ? -24.265 2.700 -26.706 1.00 61.25 234 PRO A O 1
ATOM 1767 N N . LYS A 1 235 ? -22.306 2.081 -25.785 1.00 68.88 235 LYS A N 1
ATOM 1768 C CA . LYS A 1 235 ? -21.715 1.622 -27.046 1.00 68.88 235 LYS A CA 1
ATOM 1769 C C . LYS A 1 235 ? -22.461 0.383 -27.547 1.00 68.88 235 LYS A C 1
ATOM 1771 O O . LYS A 1 235 ? -22.584 -0.610 -26.832 1.00 68.88 235 LYS A O 1
ATOM 1776 N N . VAL A 1 236 ? -22.945 0.440 -28.787 1.00 79.44 236 VAL A N 1
ATOM 1777 C CA . VAL A 1 236 ? -23.609 -0.680 -29.470 1.00 79.44 236 VAL A CA 1
ATOM 1778 C C . VAL A 1 236 ? -22.552 -1.520 -30.191 1.00 79.44 236 VAL A C 1
ATOM 1780 O O . VAL A 1 236 ? -21.798 -0.988 -31.006 1.00 79.44 236 VAL A O 1
ATOM 1783 N N . TYR A 1 237 ? -22.502 -2.825 -29.909 1.00 80.44 237 TYR A N 1
ATOM 1784 C CA . TYR A 1 237 ? -21.564 -3.769 -30.529 1.00 80.44 237 TYR A CA 1
ATOM 1785 C C . TYR A 1 237 ? -22.260 -4.646 -31.587 1.00 80.44 237 TYR A C 1
ATOM 1787 O O . TYR A 1 237 ? -23.452 -4.927 -31.443 1.00 80.44 237 TYR A O 1
ATOM 1795 N N . PRO A 1 238 ? -21.547 -5.110 -32.633 1.00 80.06 238 PRO A N 1
ATOM 1796 C CA . PRO A 1 238 ? -22.081 -6.078 -33.595 1.00 80.06 238 PRO A CA 1
ATOM 1797 C C . PRO A 1 238 ? -22.567 -7.366 -32.913 1.00 80.06 238 PRO A C 1
ATOM 1799 O O . PRO A 1 238 ? -22.029 -7.755 -31.881 1.00 80.06 238 PRO A O 1
ATOM 1802 N N . GLU A 1 239 ? -23.527 -8.086 -33.492 1.00 74.06 239 GLU A N 1
ATOM 1803 C CA . GLU A 1 239 ? -23.921 -9.394 -32.951 1.00 74.06 239 GLU A CA 1
ATOM 1804 C C . GLU A 1 239 ? -22.827 -10.465 -33.154 1.00 74.06 239 GLU A C 1
ATOM 1806 O O . GLU A 1 239 ? -21.990 -10.388 -34.059 1.00 74.06 239 GLU A O 1
ATOM 1811 N N . GLY A 1 240 ? -22.834 -11.495 -32.303 1.00 74.06 240 GLY A N 1
ATOM 1812 C CA . GLY A 1 240 ? -21.938 -12.650 -32.406 1.00 74.06 240 GLY A CA 1
ATOM 1813 C C . GLY A 1 240 ? -20.541 -12.455 -31.798 1.00 74.06 240 GLY A C 1
ATOM 1814 O O . GLY A 1 240 ? -20.257 -11.506 -31.067 1.00 74.06 240 GLY A O 1
ATOM 1815 N N . VAL A 1 241 ? -19.639 -13.405 -32.077 1.00 66.69 241 VAL A N 1
ATOM 1816 C CA . VAL A 1 241 ? -18.306 -13.483 -31.440 1.00 66.69 241 VAL A CA 1
ATOM 1817 C C . VAL A 1 241 ? -17.439 -12.252 -31.741 1.00 66.69 241 VAL A C 1
ATOM 1819 O O . VAL A 1 241 ? -16.620 -11.861 -30.910 1.00 66.69 241 VAL A O 1
ATOM 1822 N N . SER A 1 242 ? -17.627 -11.607 -32.895 1.00 69.88 242 SER A N 1
ATOM 1823 C CA . SER A 1 242 ? -16.970 -10.340 -33.243 1.00 69.88 242 SER A CA 1
ATOM 1824 C C . SER A 1 242 ? -17.350 -9.202 -32.296 1.00 69.88 242 SER A C 1
ATOM 1826 O O . SER A 1 242 ? -16.465 -8.452 -31.893 1.00 69.88 242 SER A O 1
ATOM 1828 N N . GLY A 1 243 ? -18.619 -9.110 -31.884 1.00 74.12 243 GLY A N 1
ATOM 1829 C CA . GLY A 1 243 ? -19.079 -8.122 -30.907 1.00 74.12 243 GLY A CA 1
ATOM 1830 C C . GLY A 1 243 ? -18.534 -8.358 -29.511 1.00 74.12 243 GLY A C 1
ATOM 1831 O O . GLY A 1 243 ? -18.060 -7.425 -28.872 1.00 74.12 243 GLY A O 1
ATOM 1832 N N . ILE A 1 244 ? -18.516 -9.620 -29.069 1.00 70.06 244 ILE A N 1
ATOM 1833 C CA . ILE A 1 244 ? -17.923 -10.008 -27.779 1.00 70.06 244 ILE A CA 1
ATOM 1834 C C . ILE A 1 244 ? -16.437 -9.637 -27.747 1.00 70.06 244 ILE A C 1
ATOM 1836 O O . ILE A 1 244 ? -15.953 -9.087 -26.759 1.00 70.06 244 ILE A O 1
ATOM 1840 N N . ARG A 1 245 ? -15.708 -9.898 -28.841 1.00 70.38 245 ARG A N 1
ATOM 1841 C CA . ARG A 1 245 ? -14.300 -9.500 -28.962 1.00 70.38 245 ARG A CA 1
ATOM 1842 C C . ARG A 1 245 ? -14.157 -7.984 -28.919 1.00 70.38 245 ARG A C 1
ATOM 1844 O O . ARG A 1 245 ? -13.350 -7.496 -28.140 1.00 70.38 245 ARG A O 1
ATOM 1851 N N . GLN A 1 246 ? -14.947 -7.247 -29.696 1.00 75.06 246 GLN A N 1
ATOM 1852 C CA . GLN A 1 246 ? -14.891 -5.786 -29.708 1.00 75.06 246 GLN A CA 1
ATOM 1853 C C . GLN A 1 246 ? -15.179 -5.182 -28.325 1.00 75.06 246 GLN A C 1
ATOM 1855 O O . GLN A 1 246 ? -14.433 -4.316 -27.885 1.00 75.06 246 GLN A O 1
ATOM 1860 N N . ALA A 1 247 ? -16.178 -5.692 -27.601 1.00 72.38 247 ALA A N 1
ATOM 1861 C CA . ALA A 1 247 ? -16.491 -5.264 -26.238 1.00 72.38 247 ALA A CA 1
ATOM 1862 C C . ALA A 1 247 ? -15.355 -5.568 -25.244 1.00 72.38 247 ALA A C 1
ATOM 1864 O O . ALA A 1 247 ? -15.009 -4.731 -24.408 1.00 72.38 247 ALA A O 1
ATOM 1865 N N . ALA A 1 248 ? -14.732 -6.747 -25.351 1.00 65.50 248 ALA A N 1
ATOM 1866 C CA . ALA A 1 248 ? -13.588 -7.109 -24.516 1.00 65.50 248 ALA A CA 1
ATOM 1867 C C . ALA A 1 248 ? -12.385 -6.177 -24.751 1.00 65.50 248 ALA A C 1
ATOM 1869 O O . ALA A 1 248 ? -11.735 -5.747 -23.800 1.00 65.50 248 ALA A O 1
ATOM 1870 N N . TRP A 1 249 ? -12.120 -5.822 -26.009 1.00 67.62 249 TRP A N 1
ATOM 1871 C CA . TRP A 1 249 ? -11.035 -4.919 -26.390 1.00 67.62 249 TRP A CA 1
ATOM 1872 C C . TRP A 1 249 ? -11.290 -3.462 -25.987 1.00 67.62 249 TRP A C 1
ATOM 1874 O O . TRP A 1 249 ? -10.399 -2.810 -25.439 1.00 67.62 249 TRP A O 1
ATOM 1884 N N . ASP A 1 250 ? -12.526 -2.988 -26.142 1.00 74.62 250 ASP A N 1
ATOM 1885 C CA . ASP A 1 250 ? -12.961 -1.671 -25.672 1.00 74.62 250 ASP A CA 1
ATOM 1886 C C . ASP A 1 250 ? -12.800 -1.515 -24.153 1.00 74.62 250 ASP A C 1
ATOM 1888 O O . ASP A 1 250 ? -12.430 -0.442 -23.680 1.00 74.62 250 ASP A O 1
ATOM 1892 N N . THR A 1 251 ? -13.017 -2.592 -23.391 1.00 65.38 251 THR A N 1
ATOM 1893 C CA . THR A 1 251 ? -12.881 -2.593 -21.922 1.00 65.38 251 THR A CA 1
ATOM 1894 C C . THR A 1 251 ? -11.445 -2.311 -21.475 1.00 65.38 251 THR A C 1
ATOM 1896 O O . THR A 1 251 ? -11.221 -1.710 -20.426 1.00 65.38 251 THR A O 1
ATOM 1899 N N . VAL A 1 252 ? -10.458 -2.713 -22.278 1.00 61.25 252 VAL A N 1
ATOM 1900 C CA . VAL A 1 252 ? -9.032 -2.449 -22.025 1.00 61.25 252 VAL A CA 1
ATOM 1901 C C . VAL A 1 252 ? -8.499 -1.257 -22.826 1.00 61.25 252 VAL A C 1
ATOM 1903 O O . VAL A 1 252 ? -7.298 -0.992 -22.803 1.00 61.25 252 VAL A O 1
ATOM 1906 N N . GLY A 1 253 ? -9.388 -0.527 -23.509 1.00 72.38 253 GLY A N 1
ATOM 1907 C CA . GLY A 1 253 ? -9.068 0.677 -24.271 1.00 72.38 253 GLY A CA 1
ATOM 1908 C C . GLY A 1 253 ? -8.233 0.427 -25.526 1.00 72.38 253 GLY A C 1
ATOM 1909 O O . GLY A 1 253 ? -7.531 1.339 -25.955 1.00 72.38 253 GLY A O 1
ATOM 1910 N N . ILE A 1 254 ? -8.270 -0.781 -26.098 1.00 73.44 254 ILE A N 1
ATOM 1911 C CA . ILE A 1 254 ? -7.525 -1.142 -27.311 1.00 73.44 254 ILE A CA 1
ATOM 1912 C C . ILE A 1 254 ? -8.496 -1.229 -28.488 1.00 73.44 254 ILE A C 1
ATOM 1914 O O . ILE A 1 254 ? -9.491 -1.947 -28.428 1.00 73.44 254 ILE A O 1
ATOM 1918 N N . ASN A 1 255 ? -8.191 -0.539 -29.585 1.00 77.88 255 ASN A N 1
ATOM 1919 C CA . ASN A 1 255 ? -9.023 -0.586 -30.785 1.00 77.88 255 ASN A CA 1
ATOM 1920 C C . ASN A 1 255 ? -9.001 -1.985 -31.419 1.00 77.88 255 ASN A C 1
ATOM 1922 O O . ASN A 1 255 ? -7.960 -2.468 -31.870 1.00 77.88 255 ASN A O 1
ATOM 1926 N N . TYR A 1 256 ? -10.170 -2.622 -31.506 1.00 74.50 256 TYR A N 1
ATOM 1927 C CA . TYR A 1 256 ? -10.305 -3.916 -32.166 1.00 74.50 256 TYR A CA 1
ATOM 1928 C C . TYR A 1 256 ? -10.414 -3.763 -33.685 1.00 74.50 256 TYR A C 1
ATOM 1930 O O . TYR A 1 256 ? -11.450 -3.355 -34.206 1.00 74.50 256 TYR A O 1
ATOM 19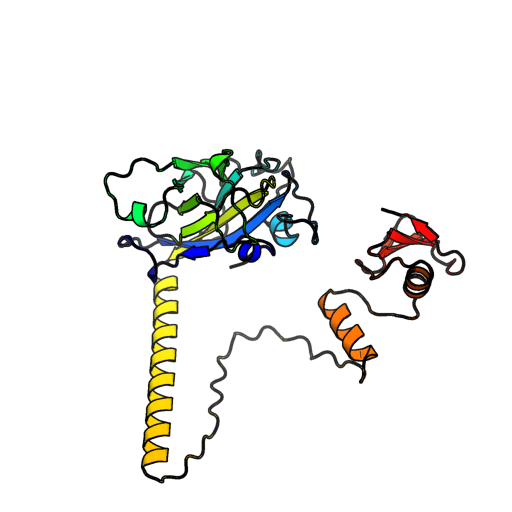38 N N . ASN A 1 257 ? -9.361 -4.149 -34.407 1.00 80.12 257 ASN A N 1
ATOM 1939 C CA . ASN A 1 257 ? -9.400 -4.311 -35.859 1.00 80.12 257 ASN A CA 1
ATOM 1940 C C . ASN A 1 257 ? -8.678 -5.608 -36.268 1.00 80.12 257 ASN A C 1
ATOM 1942 O O . ASN A 1 257 ? -7.463 -5.601 -36.472 1.00 80.12 257 ASN A O 1
ATOM 1946 N N . PRO A 1 258 ? -9.397 -6.737 -36.402 1.00 71.81 258 PRO A N 1
ATOM 1947 C CA . PRO A 1 258 ? -8.775 -8.019 -36.722 1.00 71.81 258 PRO A CA 1
ATOM 1948 C C . PRO A 1 258 ? -8.163 -8.062 -38.130 1.00 71.81 258 PRO A C 1
ATOM 1950 O O . PRO A 1 258 ? -7.322 -8.929 -38.371 1.00 71.81 258 PRO A O 1
ATOM 1953 N N . GLU A 1 259 ? -8.542 -7.139 -39.019 1.00 77.19 259 GLU A N 1
ATOM 1954 C CA . GLU A 1 259 ? -8.030 -7.016 -40.388 1.00 77.19 259 GLU A CA 1
ATOM 1955 C C . GLU A 1 259 ? -6.881 -6.003 -40.516 1.00 77.19 259 GLU A C 1
ATOM 1957 O O . GLU A 1 259 ? -6.339 -5.815 -41.608 1.00 77.19 259 GLU A O 1
ATOM 1962 N N . ALA A 1 260 ? -6.475 -5.357 -39.418 1.00 83.38 260 ALA A N 1
ATOM 1963 C CA . ALA A 1 260 ? -5.306 -4.487 -39.412 1.00 83.38 260 ALA A CA 1
ATOM 1964 C C . ALA A 1 260 ? -4.034 -5.278 -39.750 1.00 83.38 260 ALA A C 1
ATOM 1966 O O . ALA A 1 260 ? -3.883 -6.442 -39.364 1.00 83.38 260 ALA A O 1
ATOM 1967 N N . ALA A 1 261 ? -3.094 -4.625 -40.440 1.00 86.00 261 ALA A N 1
ATOM 1968 C CA . ALA A 1 261 ? -1.842 -5.242 -40.877 1.00 86.00 261 ALA A CA 1
ATOM 1969 C C . ALA A 1 261 ? -1.080 -5.892 -39.708 1.00 86.00 261 ALA A C 1
ATOM 1971 O O . ALA A 1 261 ? -0.656 -7.041 -39.818 1.00 86.00 261 ALA A O 1
ATOM 1972 N N . PHE A 1 262 ? -0.999 -5.211 -38.559 1.00 91.38 262 PHE A N 1
ATOM 1973 C CA . PHE A 1 262 ? -0.310 -5.729 -37.373 1.00 91.38 262 PHE A CA 1
ATOM 1974 C C . PHE A 1 262 ? -1.053 -6.891 -36.718 1.00 91.38 262 PHE A C 1
ATOM 1976 O O . PHE A 1 262 ? -0.432 -7.876 -36.333 1.00 91.38 262 PHE A O 1
ATOM 1983 N N . SER A 1 263 ? -2.387 -6.833 -36.671 1.00 85.06 263 SER A N 1
ATOM 1984 C CA . SER A 1 263 ? -3.210 -7.925 -36.141 1.00 85.06 263 SER A CA 1
ATOM 1985 C C . SER A 1 263 ? -3.130 -9.195 -36.993 1.00 85.06 263 SER A C 1
ATOM 1987 O O . SER A 1 263 ? -3.148 -10.294 -36.441 1.00 85.06 263 SER A O 1
ATOM 1989 N N . ARG A 1 264 ? -3.024 -9.079 -38.326 1.00 88.12 264 ARG A N 1
ATOM 1990 C CA . ARG A 1 264 ? -2.776 -10.236 -39.205 1.00 88.12 264 ARG A CA 1
ATOM 1991 C C . ARG A 1 264 ? -1.377 -10.805 -38.994 1.00 88.12 264 ARG A C 1
ATOM 1993 O O . ARG A 1 264 ? -1.253 -11.990 -38.696 1.00 88.12 264 ARG A O 1
ATOM 2000 N N . TYR A 1 265 ? -0.359 -9.946 -39.055 1.00 91.38 265 TYR A N 1
ATOM 2001 C CA . TYR A 1 265 ? 1.037 -10.340 -38.878 1.00 91.38 265 TYR A CA 1
ATOM 2002 C C . TYR A 1 265 ? 1.264 -11.054 -37.537 1.00 91.38 265 TYR A C 1
ATOM 2004 O O . TYR A 1 265 ? 1.856 -12.131 -37.499 1.00 91.38 265 TYR A O 1
ATOM 2012 N N . ALA A 1 266 ? 0.728 -10.507 -36.442 1.00 88.31 266 ALA A N 1
ATOM 2013 C CA . ALA A 1 266 ? 0.841 -11.092 -35.110 1.00 88.31 266 ALA A CA 1
ATOM 2014 C C . ALA A 1 266 ? 0.206 -12.485 -35.002 1.00 88.31 266 ALA A C 1
ATOM 2016 O O . ALA A 1 266 ? 0.740 -13.340 -34.298 1.00 88.31 266 ALA A O 1
ATOM 2017 N N . ARG A 1 267 ? -0.904 -12.748 -35.708 1.00 84.06 267 ARG A N 1
ATOM 2018 C CA . ARG A 1 267 ? -1.513 -14.088 -35.751 1.00 84.06 267 ARG A CA 1
ATOM 2019 C C . ARG A 1 267 ? -0.654 -15.081 -36.524 1.00 84.06 267 ARG A C 1
ATOM 2021 O O . ARG A 1 267 ? -0.461 -16.192 -36.046 1.00 84.06 267 ARG A O 1
ATOM 2028 N N . GLU A 1 268 ? -0.138 -14.678 -37.682 1.00 87.31 268 GLU A N 1
ATOM 2029 C CA . GLU A 1 268 ? 0.730 -15.521 -38.519 1.00 87.31 268 GLU A CA 1
ATOM 2030 C C . GLU A 1 268 ? 2.033 -15.898 -37.802 1.00 87.31 268 GLU A C 1
ATOM 2032 O O . GLU A 1 268 ? 2.533 -17.005 -37.976 1.00 87.31 268 GLU A O 1
ATOM 2037 N N . HIS A 1 269 ? 2.539 -15.005 -36.947 1.00 88.06 269 HIS A N 1
ATOM 2038 C CA . HIS A 1 269 ? 3.798 -15.179 -36.219 1.00 88.06 269 HIS A CA 1
ATOM 2039 C C . HIS A 1 269 ? 3.611 -15.582 -34.747 1.00 88.06 269 HIS A C 1
ATOM 2041 O O . HIS A 1 269 ? 4.576 -15.611 -33.990 1.00 88.06 269 HIS A O 1
ATOM 2047 N N . GLY A 1 270 ? 2.383 -15.896 -34.317 1.00 86.31 270 GLY A N 1
ATOM 2048 C CA . GLY A 1 270 ? 2.117 -16.406 -32.967 1.00 86.31 270 GLY A CA 1
ATOM 2049 C C . GLY A 1 270 ? 2.405 -15.420 -31.825 1.00 86.31 270 GLY A C 1
ATOM 2050 O O . GLY A 1 270 ? 2.642 -15.851 -30.701 1.00 86.31 270 GL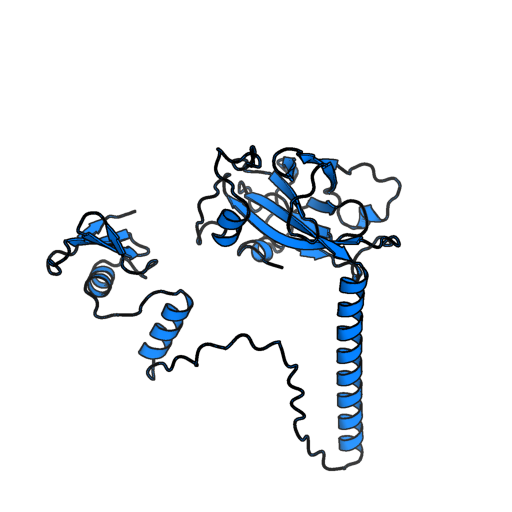Y A O 1
ATOM 2051 N N . LEU A 1 271 ? 2.346 -14.107 -32.072 1.00 79.06 271 LEU A N 1
ATOM 2052 C CA . LEU A 1 271 ? 2.658 -13.056 -31.085 1.00 79.06 271 LEU A CA 1
ATOM 2053 C C . LEU A 1 271 ? 1.515 -12.795 -30.082 1.00 79.06 271 LEU A C 1
ATOM 2055 O O . LEU A 1 271 ? 1.623 -11.933 -29.209 1.00 79.06 271 LEU A O 1
ATOM 2059 N N . ALA A 1 272 ? 0.433 -13.569 -30.191 1.00 84.50 272 ALA A N 1
ATOM 2060 C CA . ALA A 1 272 ? -0.764 -13.527 -29.360 1.00 84.50 272 ALA A CA 1
ATOM 2061 C C . ALA A 1 272 ? -1.488 -12.166 -29.389 1.00 84.50 272 ALA A C 1
ATOM 2063 O O . ALA A 1 272 ? -1.793 -11.652 -30.465 1.00 84.50 272 ALA A O 1
ATOM 2064 N N . ILE A 1 273 ? -1.896 -11.648 -28.230 1.00 75.69 273 ILE A N 1
ATOM 2065 C CA . ILE A 1 273 ? -2.863 -10.551 -28.122 1.00 75.69 273 ILE A CA 1
ATOM 2066 C C . ILE A 1 273 ? -2.158 -9.177 -28.090 1.00 75.69 273 ILE A C 1
ATOM 2068 O O . ILE A 1 273 ? -1.085 -9.081 -27.486 1.00 75.69 273 ILE A O 1
ATOM 2072 N N . PRO A 1 274 ? -2.709 -8.114 -28.714 1.00 82.75 274 PRO A N 1
ATOM 2073 C CA . PRO A 1 274 ? -2.164 -6.765 -28.572 1.00 82.75 274 PRO A CA 1
ATOM 2074 C C . PRO A 1 274 ? -2.290 -6.259 -27.127 1.00 82.75 274 PRO A C 1
ATOM 2076 O O . PRO A 1 274 ? -3.295 -6.488 -26.459 1.00 82.75 274 PRO A O 1
ATOM 2079 N N . LEU A 1 275 ? -1.257 -5.566 -26.655 1.00 78.75 275 LEU A N 1
ATOM 2080 C CA . LEU A 1 275 ? -1.155 -4.960 -25.322 1.00 78.75 275 LEU A CA 1
ATOM 2081 C C . LEU A 1 275 ? -1.299 -3.436 -25.357 1.00 78.75 275 LEU A C 1
ATOM 2083 O O . LEU A 1 275 ? -1.548 -2.814 -24.325 1.00 78.75 275 LEU A O 1
ATOM 2087 N N . THR A 1 276 ? -1.140 -2.831 -26.535 1.00 84.81 276 THR A N 1
ATOM 2088 C CA . THR A 1 276 ? -1.227 -1.384 -26.734 1.00 84.81 276 THR A CA 1
ATOM 2089 C C . THR A 1 276 ? -2.167 -1.049 -27.888 1.00 84.81 276 THR A C 1
ATOM 2091 O O . THR A 1 276 ? -2.413 -1.870 -28.779 1.00 84.81 276 THR A O 1
ATOM 2094 N N . ASN A 1 277 ? -2.639 0.200 -27.923 1.00 87.38 277 ASN A N 1
ATOM 2095 C CA . ASN A 1 277 ? -3.049 0.796 -29.191 1.00 87.38 277 ASN A CA 1
ATOM 2096 C C . ASN A 1 277 ? -1.837 0.935 -30.110 1.00 87.38 277 ASN A C 1
ATOM 2098 O O . ASN A 1 277 ? -0.689 0.918 -29.662 1.00 87.38 27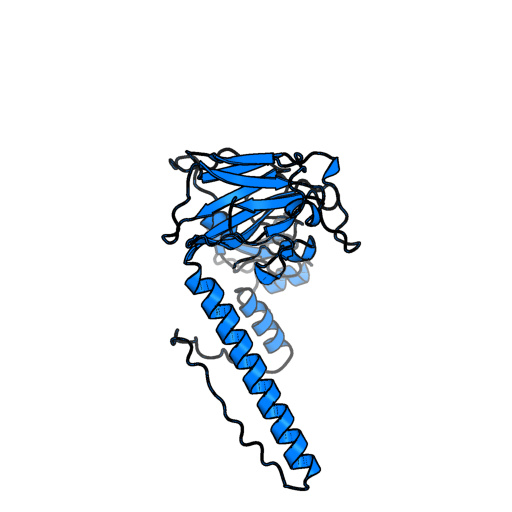7 ASN A O 1
ATOM 2102 N N . GLU A 1 278 ? -2.099 1.083 -31.399 1.00 87.88 278 GLU A N 1
ATOM 2103 C CA . GLU A 1 278 ? -1.056 1.467 -32.332 1.00 87.88 278 GLU A CA 1
ATOM 2104 C C . GLU A 1 278 ? -0.596 2.914 -32.055 1.00 87.88 278 GLU A C 1
ATOM 2106 O O . GLU A 1 278 ? -1.424 3.814 -31.868 1.00 87.88 278 GLU A O 1
ATOM 2111 N N . PHE A 1 279 ? 0.712 3.151 -32.070 1.00 89.94 279 PHE A N 1
ATOM 2112 C CA . PHE A 1 279 ? 1.331 4.459 -31.836 1.00 89.94 279 PHE A CA 1
ATOM 2113 C C . PHE A 1 279 ? 2.479 4.706 -32.816 1.00 89.94 279 PHE A C 1
ATOM 2115 O O . PHE A 1 279 ? 3.037 3.762 -33.373 1.00 89.94 279 PHE A O 1
ATOM 2122 N N . ASP A 1 280 ? 2.838 5.974 -33.016 1.00 94.56 280 ASP A N 1
ATOM 2123 C CA . ASP A 1 280 ? 3.908 6.357 -33.936 1.00 94.56 280 ASP A CA 1
ATOM 2124 C C . ASP A 1 280 ? 5.188 6.696 -33.172 1.00 94.56 280 ASP A C 1
ATOM 2126 O O . ASP A 1 280 ? 5.161 7.402 -32.163 1.00 94.56 280 ASP A O 1
ATOM 2130 N N . VAL A 1 281 ? 6.327 6.220 -33.671 1.00 88.56 281 VAL A N 1
ATOM 2131 C CA . VAL A 1 281 ? 7.653 6.550 -33.145 1.00 88.56 281 VAL A CA 1
ATOM 2132 C C . VAL A 1 281 ? 8.672 6.578 -34.281 1.00 88.56 281 VAL A C 1
ATOM 2134 O O . VAL A 1 281 ? 8.786 5.639 -35.061 1.00 88.56 281 VAL A O 1
ATOM 2137 N N . ASN A 1 282 ? 9.422 7.677 -34.402 1.00 93.12 282 ASN A N 1
ATOM 2138 C CA . ASN A 1 282 ? 10.536 7.828 -35.352 1.00 93.12 282 ASN A CA 1
ATOM 2139 C C . ASN A 1 282 ? 10.215 7.452 -36.820 1.00 93.12 282 ASN A C 1
ATOM 2141 O O . ASN A 1 282 ? 11.059 6.900 -37.523 1.00 93.12 282 ASN A O 1
ATOM 2145 N N . GLY A 1 283 ? 9.000 7.748 -37.296 1.00 93.56 283 GLY A N 1
ATOM 2146 C CA . GLY A 1 283 ? 8.561 7.431 -38.665 1.00 93.56 283 GLY A CA 1
ATOM 2147 C C . GLY A 1 283 ? 8.048 5.998 -38.867 1.00 93.56 283 GLY A C 1
ATOM 2148 O O . GLY A 1 283 ? 7.776 5.600 -40.003 1.00 93.56 283 GLY A O 1
ATOM 2149 N N . TYR A 1 284 ? 7.889 5.239 -37.783 1.00 95.62 284 TYR A N 1
ATOM 2150 C CA . TYR A 1 284 ? 7.280 3.914 -37.754 1.00 95.62 284 TYR A CA 1
ATOM 2151 C C . TYR A 1 284 ? 5.955 3.965 -37.007 1.00 95.62 284 TYR A C 1
ATOM 2153 O O . TYR A 1 284 ? 5.821 4.700 -36.031 1.00 95.62 284 TYR A O 1
ATOM 2161 N N . ARG A 1 285 ? 4.998 3.156 -37.456 1.00 96.19 285 ARG A N 1
ATOM 2162 C CA . ARG A 1 285 ? 3.827 2.793 -36.663 1.00 96.19 285 ARG A CA 1
ATOM 2163 C C . ARG A 1 285 ? 4.137 1.482 -35.959 1.00 96.19 285 ARG A C 1
ATOM 2165 O O . ARG A 1 285 ? 4.679 0.572 -36.586 1.00 96.19 285 ARG A O 1
ATOM 2172 N N . CYS A 1 286 ? 3.797 1.392 -34.683 1.00 94.56 286 CYS A N 1
ATOM 2173 C CA . CYS A 1 286 ? 4.124 0.266 -33.819 1.00 94.56 286 CYS A CA 1
ATOM 2174 C C . CYS A 1 286 ? 2.907 -0.162 -33.000 1.00 94.56 286 CYS A C 1
ATOM 2176 O O . CYS A 1 286 ? 2.039 0.652 -32.690 1.00 94.56 286 CYS A O 1
ATOM 2178 N N . GLN A 1 287 ? 2.869 -1.427 -32.600 1.00 94.94 287 GLN A N 1
ATOM 2179 C CA . GLN A 1 287 ? 1.921 -1.955 -31.627 1.00 94.94 287 GLN A CA 1
ATOM 2180 C C . GLN A 1 287 ? 2.578 -3.078 -30.827 1.00 94.94 287 GLN A C 1
ATOM 2182 O O . GLN A 1 287 ? 3.174 -3.994 -31.392 1.00 94.94 287 GLN A O 1
ATOM 2187 N N . GLY A 1 288 ? 2.468 -3.008 -29.503 1.00 87.44 288 GLY A N 1
ATOM 2188 C CA . GLY A 1 288 ? 2.936 -4.068 -28.619 1.00 87.44 288 GLY A CA 1
ATOM 2189 C C . GLY A 1 288 ? 1.965 -5.244 -28.614 1.00 87.44 288 GLY A C 1
ATOM 2190 O O . GLY A 1 288 ? 0.757 -5.047 -28.481 1.00 87.44 288 GLY A O 1
ATOM 2191 N N . PHE A 1 289 ? 2.496 -6.457 -28.711 1.00 90.00 289 PHE A N 1
ATOM 2192 C CA . PHE A 1 289 ? 1.809 -7.735 -28.530 1.00 90.00 289 PHE A CA 1
ATOM 2193 C C . PHE A 1 289 ? 2.521 -8.544 -27.443 1.00 90.00 289 PHE A C 1
ATOM 2195 O O . PHE A 1 289 ? 3.685 -8.299 -27.145 1.00 90.00 289 PHE A O 1
ATOM 2202 N N . VAL A 1 290 ? 1.854 -9.542 -26.860 1.00 80.94 290 VAL A N 1
ATOM 2203 C CA . VAL A 1 290 ? 2.465 -10.409 -25.830 1.00 80.94 290 VAL A CA 1
ATOM 2204 C C . VAL A 1 290 ? 3.810 -10.992 -26.278 1.00 80.94 290 VAL A C 1
ATOM 2206 O O . VAL A 1 290 ? 4.735 -11.041 -25.478 1.00 80.94 290 VAL A O 1
ATOM 2209 N N . GLY A 1 291 ? 3.947 -11.388 -27.545 1.00 77.94 291 GLY A N 1
ATOM 2210 C CA . GLY A 1 291 ? 5.181 -11.974 -28.079 1.00 77.94 291 GLY A CA 1
ATOM 2211 C C . GLY A 1 291 ? 6.236 -10.986 -28.594 1.00 77.94 291 GLY A C 1
ATOM 2212 O O . GLY A 1 291 ? 7.322 -11.424 -28.962 1.00 77.94 291 GLY A O 1
ATOM 2213 N N . GLY A 1 292 ? 5.946 -9.684 -28.657 1.00 90.88 292 GLY A N 1
ATOM 2214 C CA . GLY A 1 292 ? 6.892 -8.681 -29.154 1.00 90.88 292 GLY A CA 1
ATOM 2215 C C . GLY A 1 292 ? 6.219 -7.412 -29.673 1.00 90.88 292 GLY A C 1
ATOM 2216 O O . GLY A 1 292 ? 5.001 -7.260 -29.620 1.00 90.88 292 GLY A O 1
ATOM 2217 N N . ILE A 1 293 ? 7.009 -6.491 -30.213 1.00 95.38 293 ILE A N 1
ATOM 2218 C CA . ILE A 1 293 ? 6.534 -5.230 -30.789 1.00 95.38 293 ILE A CA 1
ATOM 2219 C C . ILE A 1 293 ? 6.460 -5.387 -32.303 1.00 95.38 293 ILE A C 1
ATOM 2221 O O . ILE A 1 293 ? 7.491 -5.539 -32.950 1.00 95.38 293 ILE A O 1
ATOM 2225 N N . VAL A 1 294 ? 5.258 -5.315 -32.873 1.00 96.69 294 VAL A N 1
ATOM 2226 C CA . VAL A 1 294 ? 5.056 -5.293 -34.327 1.00 96.69 294 VAL A CA 1
ATOM 2227 C C . VAL A 1 294 ? 5.170 -3.855 -34.815 1.00 96.69 294 VAL A C 1
ATOM 2229 O O . VAL A 1 294 ? 4.582 -2.955 -34.218 1.00 96.69 294 VAL A O 1
ATOM 2232 N N . TYR A 1 295 ? 5.916 -3.623 -35.889 1.00 97.25 295 TYR A N 1
ATOM 2233 C CA . TYR A 1 295 ? 6.118 -2.292 -36.444 1.00 97.25 295 TYR A CA 1
ATOM 2234 C C . TYR A 1 295 ? 6.266 -2.309 -37.968 1.00 97.25 295 TYR A C 1
ATOM 2236 O O . TYR A 1 295 ? 6.672 -3.302 -38.571 1.00 97.25 295 TYR A O 1
ATOM 2244 N N . ALA A 1 296 ? 5.938 -1.185 -38.600 1.00 96.88 296 ALA A N 1
ATOM 2245 C CA . ALA A 1 296 ? 6.188 -0.931 -40.016 1.00 96.88 296 ALA A CA 1
ATOM 2246 C C . ALA A 1 296 ? 6.477 0.553 -40.237 1.00 96.88 296 ALA A C 1
ATOM 2248 O O . ALA A 1 296 ? 6.011 1.412 -39.483 1.00 96.88 296 ALA A O 1
ATOM 2249 N N . LYS A 1 297 ? 7.246 0.876 -41.279 1.00 95.56 297 LYS A N 1
ATOM 2250 C CA . LYS A 1 297 ? 7.465 2.273 -41.663 1.00 95.56 297 LYS A CA 1
ATOM 2251 C C . LYS A 1 297 ? 6.135 2.871 -42.129 1.00 95.56 297 LYS A C 1
ATOM 2253 O O . LYS A 1 297 ? 5.401 2.233 -42.882 1.00 95.56 297 LYS A O 1
ATOM 2258 N N . ILE A 1 298 ? 5.812 4.086 -41.684 1.00 91.69 298 ILE A N 1
ATOM 2259 C CA . ILE A 1 298 ? 4.535 4.728 -42.026 1.00 91.69 298 ILE A CA 1
ATOM 2260 C C . ILE A 1 298 ? 4.438 4.873 -43.553 1.00 91.69 298 ILE A C 1
ATOM 2262 O O . ILE A 1 298 ? 5.301 5.487 -44.181 1.00 91.69 298 ILE A O 1
ATOM 2266 N N . GLY A 1 299 ? 3.390 4.287 -44.141 1.00 88.25 299 GLY A N 1
ATOM 2267 C CA . GLY A 1 299 ? 3.170 4.242 -45.592 1.00 88.25 299 GLY A CA 1
ATOM 2268 C C . GLY A 1 299 ? 3.696 2.985 -46.299 1.00 88.25 299 GLY A C 1
ATOM 2269 O O . GLY A 1 299 ? 3.384 2.798 -47.471 1.00 88.25 299 GLY A O 1
ATOM 2270 N N . ASP A 1 300 ? 4.422 2.103 -45.606 1.00 92.56 300 ASP A N 1
ATOM 2271 C CA . ASP A 1 300 ? 4.976 0.850 -46.142 1.00 92.56 300 ASP A CA 1
ATOM 2272 C C . ASP A 1 300 ? 4.405 -0.380 -45.409 1.00 92.56 300 ASP A C 1
ATOM 2274 O O . ASP A 1 300 ? 5.097 -1.149 -44.742 1.00 92.56 300 ASP A O 1
ATOM 2278 N N . TRP A 1 301 ? 3.085 -0.551 -45.510 1.00 87.12 301 TRP A N 1
ATOM 2279 C CA . TRP A 1 301 ? 2.329 -1.587 -44.792 1.00 87.12 301 TRP A CA 1
ATOM 2280 C C . TRP A 1 301 ? 2.570 -3.017 -45.298 1.00 87.12 301 TRP A C 1
ATOM 2282 O O . TRP A 1 301 ? 2.059 -3.963 -44.703 1.00 87.12 301 TRP A O 1
ATOM 2292 N N . GLY A 1 302 ? 3.311 -3.179 -46.399 1.00 87.19 302 GLY A N 1
ATOM 2293 C CA . GLY A 1 302 ? 3.731 -4.484 -46.914 1.00 87.19 302 GLY A CA 1
ATOM 2294 C C . GLY A 1 302 ? 4.954 -5.053 -46.191 1.00 87.19 302 GLY A C 1
ATOM 2295 O O . GLY A 1 302 ? 5.150 -6.264 -46.201 1.00 87.19 302 GLY A O 1
ATOM 2296 N N . ASN A 1 303 ? 5.740 -4.201 -45.525 1.00 93.62 303 ASN A N 1
ATOM 2297 C CA . ASN A 1 303 ? 6.988 -4.569 -44.857 1.00 93.62 303 ASN A CA 1
ATOM 2298 C C . ASN A 1 303 ? 6.837 -4.521 -43.328 1.00 93.62 303 ASN A C 1
ATOM 2300 O O . ASN A 1 303 ? 7.533 -3.778 -42.634 1.00 93.62 303 ASN A O 1
ATOM 2304 N N . VAL A 1 304 ? 5.895 -5.310 -42.805 1.00 96.69 304 VAL A N 1
ATOM 2305 C CA . VAL A 1 304 ? 5.676 -5.454 -41.358 1.00 96.69 304 VAL A CA 1
ATOM 2306 C C . VAL A 1 304 ? 6.751 -6.354 -40.750 1.00 96.69 304 VAL A C 1
ATOM 2308 O O . VAL A 1 304 ? 7.074 -7.413 -41.287 1.00 96.69 304 VAL A O 1
ATOM 2311 N N . GLN A 1 305 ? 7.300 -5.931 -39.617 1.00 94.44 305 GLN A N 1
ATOM 2312 C CA . GLN A 1 305 ? 8.319 -6.650 -38.858 1.00 94.44 305 GLN A CA 1
ATOM 2313 C C . GLN A 1 305 ? 7.911 -6.730 -37.388 1.00 94.44 305 GLN A C 1
ATOM 2315 O O . GLN A 1 305 ? 7.004 -6.021 -36.949 1.00 94.44 305 GLN A O 1
ATOM 2320 N N . HIS A 1 306 ? 8.592 -7.573 -36.612 1.00 97.81 306 HIS A N 1
ATOM 2321 C CA . HIS A 1 306 ? 8.510 -7.503 -35.161 1.00 97.81 306 HIS A CA 1
ATOM 2322 C C . HIS A 1 306 ? 9.891 -7.541 -34.518 1.00 97.81 306 HIS A C 1
ATOM 2324 O O . HIS A 1 306 ? 10.809 -8.186 -35.021 1.00 97.81 306 HIS A O 1
ATOM 2330 N N . ALA A 1 307 ? 10.009 -6.850 -33.391 1.00 92.25 307 ALA A N 1
ATOM 2331 C CA . ALA A 1 307 ? 11.089 -7.031 -32.441 1.00 92.25 307 ALA A CA 1
ATOM 2332 C C . ALA A 1 307 ? 10.565 -7.920 -31.313 1.00 92.25 307 ALA A C 1
ATOM 2334 O O . ALA A 1 307 ? 9.459 -7.695 -30.815 1.00 92.25 307 ALA A O 1
ATOM 2335 N N . THR A 1 308 ? 11.331 -8.930 -30.912 1.00 87.56 308 THR A N 1
ATOM 2336 C CA . THR A 1 308 ? 11.052 -9.625 -29.652 1.00 87.56 308 THR A CA 1
ATOM 2337 C C . THR A 1 308 ? 11.284 -8.661 -28.491 1.00 87.56 308 THR A C 1
ATOM 2339 O O . THR A 1 308 ? 12.015 -7.679 -28.641 1.00 87.56 308 THR A O 1
ATOM 2342 N N . TRP A 1 309 ? 10.651 -8.934 -27.354 1.00 68.50 309 TRP A N 1
ATOM 2343 C CA . TRP A 1 309 ? 10.985 -8.253 -26.103 1.00 68.50 309 TRP A CA 1
ATOM 2344 C C . TRP A 1 309 ? 12.457 -8.438 -25.725 1.00 68.50 309 TRP A C 1
ATOM 2346 O O . TRP A 1 309 ? 13.026 -9.500 -26.081 1.00 68.50 309 TRP A O 1
#

pLDDT: mean 82.75, std 16.03, range [30.44, 98.75]

Radius of gyration: 25.54 Å; chains: 1; bounding box: 68×40×75 Å